Protein AF-R7G3Y4-F1 (afdb_monomer_lite)

Structure (mmCIF, N/CA/C/O backbone):
data_AF-R7G3Y4-F1
#
_entry.id   AF-R7G3Y4-F1
#
loop_
_atom_site.group_PDB
_atom_site.id
_atom_site.type_symbol
_atom_site.label_atom_id
_atom_site.label_alt_id
_atom_site.label_comp_id
_atom_site.label_asym_id
_atom_site.label_entity_id
_atom_site.label_seq_id
_atom_site.pdbx_PDB_ins_code
_atom_site.Cartn_x
_atom_site.Cartn_y
_atom_site.Cartn_z
_atom_site.occupancy
_atom_site.B_iso_or_equiv
_atom_site.auth_seq_id
_atom_site.auth_comp_id
_atom_site.auth_asym_id
_atom_site.auth_atom_id
_atom_site.pdbx_PDB_model_num
ATOM 1 N N . MET A 1 1 ? -8.023 -12.243 -7.377 1.00 51.00 1 MET A N 1
ATOM 2 C CA . MET A 1 1 ? -7.650 -11.998 -5.960 1.00 51.00 1 MET A CA 1
ATOM 3 C C . MET A 1 1 ? -8.088 -13.097 -4.988 1.00 51.00 1 MET A C 1
ATOM 5 O O . MET A 1 1 ? -7.298 -13.415 -4.107 1.00 51.00 1 MET A O 1
ATOM 9 N N . ILE A 1 2 ? -9.271 -13.708 -5.146 1.00 55.12 2 ILE A N 1
ATOM 10 C CA . ILE A 1 2 ? -9.821 -14.720 -4.213 1.00 55.12 2 ILE A CA 1
ATOM 11 C C . ILE A 1 2 ? -8.960 -16.001 -4.138 1.00 55.12 2 ILE A C 1
ATOM 13 O O . ILE A 1 2 ? -8.645 -16.474 -3.055 1.00 55.12 2 ILE A O 1
ATOM 17 N N . PHE A 1 3 ? -8.475 -16.523 -5.270 1.00 54.41 3 PHE A N 1
ATOM 18 C CA . PHE A 1 3 ? -7.679 -17.763 -5.293 1.00 54.41 3 PHE A CA 1
ATOM 19 C C . PHE A 1 3 ? -6.332 -17.640 -4.556 1.00 54.41 3 PHE A C 1
ATOM 21 O O . PHE A 1 3 ? -5.958 -18.498 -3.763 1.00 54.41 3 PHE A O 1
ATOM 28 N N . ALA A 1 4 ? -5.632 -16.520 -4.758 1.00 52.25 4 ALA A N 1
ATOM 29 C CA . ALA A 1 4 ? -4.368 -16.223 -4.086 1.00 52.25 4 ALA A CA 1
ATOM 30 C C . ALA A 1 4 ? -4.541 -16.009 -2.573 1.00 52.25 4 ALA A C 1
ATOM 32 O O . ALA A 1 4 ? -3.666 -16.388 -1.803 1.00 52.25 4 ALA A O 1
ATOM 33 N N . SER A 1 5 ? -5.668 -15.432 -2.144 1.00 54.62 5 SER A N 1
ATOM 34 C CA . SER A 1 5 ? -5.968 -15.219 -0.722 1.00 54.62 5 SER A CA 1
ATOM 35 C C . SER A 1 5 ? -6.397 -16.509 -0.020 1.00 54.62 5 SER A C 1
ATOM 37 O O . SER A 1 5 ? -6.004 -16.716 1.122 1.00 54.62 5 SER A O 1
ATOM 39 N N . VAL A 1 6 ? -7.096 -17.419 -0.706 1.00 65.12 6 VAL A N 1
ATOM 40 C CA . VAL A 1 6 ? -7.399 -18.768 -0.194 1.00 65.12 6 VAL A CA 1
ATOM 41 C C . VAL A 1 6 ? -6.131 -19.625 -0.098 1.00 65.12 6 VAL A C 1
ATOM 43 O O . VAL A 1 6 ? -5.897 -20.264 0.925 1.00 65.12 6 VAL A O 1
ATOM 46 N N . LEU A 1 7 ? -5.265 -19.598 -1.115 1.00 62.78 7 LEU A N 1
ATOM 47 C CA . LEU A 1 7 ? -3.986 -20.314 -1.082 1.00 62.78 7 LEU A CA 1
ATOM 48 C C . LEU A 1 7 ? -3.069 -19.767 0.026 1.00 62.78 7 LEU A C 1
ATOM 50 O O . LEU A 1 7 ? -2.522 -20.540 0.811 1.00 62.78 7 LEU A O 1
ATOM 54 N N . ALA A 1 8 ? -2.973 -18.438 0.145 1.00 57.19 8 ALA A N 1
ATOM 55 C CA . ALA A 1 8 ? -2.282 -17.774 1.247 1.00 57.19 8 ALA A CA 1
ATOM 56 C C . ALA A 1 8 ? -2.875 -18.166 2.607 1.00 57.19 8 ALA A C 1
ATOM 58 O O . ALA A 1 8 ? -2.116 -18.487 3.514 1.00 57.19 8 ALA A O 1
ATOM 59 N N . TYR A 1 9 ? -4.205 -18.213 2.740 1.00 64.44 9 TYR A N 1
ATOM 60 C CA . TYR A 1 9 ? -4.888 -18.655 3.957 1.00 64.44 9 TYR A CA 1
ATOM 61 C C . TYR A 1 9 ? -4.432 -20.067 4.347 1.00 64.44 9 TYR A C 1
ATOM 63 O O . TYR A 1 9 ? -3.894 -20.248 5.435 1.00 64.44 9 TYR A O 1
ATOM 71 N N . PHE A 1 10 ? -4.507 -21.051 3.446 1.00 67.00 10 PHE A N 1
ATOM 72 C CA . PHE A 1 10 ? -4.061 -22.420 3.744 1.00 67.00 10 PHE A CA 1
ATOM 73 C C . PHE A 1 10 ? -2.566 -22.525 4.098 1.00 67.00 10 PHE A C 1
ATOM 75 O O . PHE A 1 10 ? -2.202 -23.282 5.002 1.00 67.00 10 PHE A O 1
ATOM 82 N N . LEU A 1 11 ? -1.700 -21.754 3.434 1.00 63.19 11 LEU A N 1
ATOM 83 C CA . LEU A 1 11 ? -0.261 -21.696 3.734 1.00 63.19 11 LEU A CA 1
ATOM 84 C C . LEU A 1 11 ? 0.034 -21.054 5.099 1.00 63.19 11 LEU A C 1
ATOM 86 O O . LEU A 1 11 ? 0.939 -21.504 5.803 1.00 63.19 11 LEU A O 1
ATOM 90 N N . VAL A 1 12 ? -0.756 -20.056 5.501 1.00 61.69 12 VAL A N 1
ATOM 91 C CA . VAL A 1 12 ? -0.653 -19.382 6.805 1.00 61.69 12 VAL A CA 1
ATOM 92 C C . VAL A 1 12 ? -0.981 -20.332 7.961 1.00 61.69 12 VAL A C 1
ATOM 94 O O . VAL A 1 12 ? -0.286 -20.289 8.973 1.00 61.69 12 VAL A O 1
ATOM 97 N N . PHE A 1 13 ? -1.969 -21.225 7.826 1.00 62.31 13 PHE A N 1
ATOM 98 C CA . PHE A 1 13 ? -2.343 -22.145 8.919 1.00 62.31 13 PHE A CA 1
ATOM 99 C C . PHE A 1 13 ? -1.349 -23.287 9.154 1.00 62.31 13 PHE A C 1
ATOM 101 O O . PHE A 1 13 ? -1.280 -23.810 10.264 1.00 62.31 13 PHE A O 1
ATOM 108 N N . LYS A 1 14 ? -0.578 -23.692 8.138 1.00 68.00 14 LYS A N 1
ATOM 109 C CA . LYS A 1 14 ? 0.360 -24.824 8.253 1.00 68.00 14 LYS A CA 1
ATOM 110 C C . LYS A 1 14 ? 1.763 -24.430 8.718 1.00 68.00 14 LYS A C 1
ATOM 112 O O . LYS A 1 14 ? 2.497 -25.287 9.208 1.00 68.00 14 LYS A O 1
ATOM 117 N N . LEU A 1 15 ? 2.164 -23.171 8.548 1.00 70.88 15 LEU A N 1
ATOM 118 C CA . LEU A 1 15 ? 3.537 -22.726 8.791 1.00 70.88 15 LEU A CA 1
ATOM 119 C C . LEU A 1 15 ? 3.683 -22.016 10.142 1.00 70.88 15 LEU A C 1
ATOM 121 O O . LEU A 1 15 ? 2.868 -21.187 10.535 1.00 70.88 15 LEU A O 1
ATOM 125 N N . ARG A 1 16 ? 4.793 -22.280 10.844 1.00 80.69 16 ARG A N 1
ATOM 126 C CA . ARG A 1 16 ? 5.215 -21.451 11.987 1.00 80.69 16 ARG A CA 1
ATOM 127 C C . ARG A 1 16 ? 5.491 -20.019 11.508 1.00 80.69 16 ARG A C 1
ATOM 129 O O . ARG A 1 16 ? 6.023 -19.840 10.415 1.00 80.69 16 ARG A O 1
ATOM 136 N N . ILE A 1 17 ? 5.256 -19.015 12.363 1.00 80.50 17 ILE A N 1
ATOM 137 C CA . ILE A 1 17 ? 5.443 -17.575 12.059 1.00 80.50 17 ILE A CA 1
ATOM 138 C C . ILE A 1 17 ? 6.770 -17.267 11.334 1.00 80.50 17 ILE A C 1
ATOM 140 O O . ILE A 1 17 ? 6.787 -16.492 10.383 1.00 80.50 17 ILE A O 1
ATOM 144 N N . LYS A 1 18 ? 7.883 -17.899 11.740 1.00 83.38 18 LYS A N 1
ATOM 145 C CA . LYS A 1 18 ? 9.199 -17.702 11.102 1.00 83.38 18 LYS A CA 1
ATOM 146 C C . LYS A 1 18 ? 9.236 -18.204 9.653 1.00 83.38 18 LYS A C 1
ATOM 148 O O . LYS A 1 18 ? 9.784 -17.528 8.793 1.00 83.38 18 LYS A O 1
ATOM 153 N N . GLY A 1 19 ? 8.649 -19.373 9.390 1.00 84.31 19 GLY A N 1
ATOM 154 C CA . GLY A 1 19 ? 8.561 -19.941 8.042 1.00 84.31 19 GLY A CA 1
ATOM 155 C C . GLY A 1 19 ? 7.615 -19.140 7.150 1.00 84.31 19 GLY A C 1
ATOM 156 O O . GLY A 1 19 ? 7.902 -18.945 5.975 1.00 84.31 19 GLY A O 1
ATOM 157 N N . LEU A 1 20 ? 6.538 -18.604 7.729 1.00 84.00 20 LEU A N 1
ATOM 158 C CA . LEU A 1 20 ? 5.607 -17.732 7.021 1.00 84.00 20 LEU A CA 1
ATOM 159 C C . LEU A 1 20 ? 6.264 -16.409 6.589 1.00 84.00 20 LEU A C 1
ATOM 161 O O . LEU A 1 20 ? 6.085 -15.992 5.449 1.00 84.00 20 LEU A O 1
ATOM 165 N N . LEU A 1 21 ? 7.061 -15.782 7.463 1.00 85.62 21 LEU A N 1
ATOM 166 C CA . LEU A 1 21 ? 7.839 -14.583 7.121 1.00 85.62 21 LEU A CA 1
ATOM 167 C C . LEU A 1 21 ? 8.883 -14.860 6.034 1.00 85.62 21 LEU A C 1
ATOM 169 O O . LEU A 1 21 ? 9.016 -14.069 5.105 1.00 85.62 21 LEU A O 1
ATOM 173 N N . ALA A 1 22 ? 9.608 -15.980 6.133 1.00 87.44 22 ALA A N 1
ATOM 174 C CA . ALA A 1 22 ? 10.609 -16.357 5.136 1.00 87.44 22 ALA A CA 1
ATOM 175 C C . ALA A 1 22 ? 9.971 -16.591 3.759 1.00 87.44 22 ALA A C 1
ATOM 177 O O . ALA A 1 22 ? 10.450 -16.063 2.756 1.00 87.44 22 ALA A O 1
ATOM 178 N N . LEU A 1 23 ? 8.852 -17.320 3.720 1.00 86.00 23 LEU A N 1
ATOM 179 C CA . LEU A 1 23 ? 8.100 -17.558 2.492 1.00 86.00 23 LEU A CA 1
ATOM 180 C C . LEU A 1 23 ? 7.533 -16.255 1.912 1.00 86.00 23 LEU A C 1
ATOM 182 O O . LEU A 1 23 ? 7.665 -16.012 0.715 1.00 86.00 23 LEU A O 1
ATOM 186 N N . GLY A 1 24 ? 6.930 -15.410 2.755 1.00 86.44 24 GLY A N 1
ATOM 187 C CA . GLY A 1 24 ? 6.399 -14.110 2.348 1.00 86.44 24 GLY A CA 1
ATOM 188 C C . GLY A 1 24 ? 7.479 -13.195 1.773 1.00 86.44 24 GLY A C 1
ATOM 189 O O . GLY A 1 24 ? 7.268 -12.593 0.725 1.00 86.44 24 GLY A O 1
ATOM 190 N N . GLY A 1 25 ? 8.651 -13.135 2.410 1.00 87.56 25 GLY A N 1
ATOM 191 C CA . GLY A 1 25 ? 9.793 -12.361 1.922 1.00 87.56 25 GLY A CA 1
ATOM 192 C C . GLY A 1 25 ? 10.347 -12.888 0.596 1.00 87.56 25 GLY A C 1
ATOM 193 O O . GLY A 1 25 ? 10.569 -12.104 -0.323 1.00 87.56 25 GLY A O 1
ATOM 194 N N . ALA A 1 26 ? 10.509 -14.208 0.461 1.00 87.75 26 ALA A N 1
ATOM 195 C CA . ALA A 1 26 ? 10.974 -14.823 -0.784 1.00 87.75 26 ALA A CA 1
ATOM 196 C C . ALA A 1 26 ? 10.008 -14.552 -1.946 1.00 87.75 26 ALA A C 1
ATOM 198 O O . ALA A 1 26 ? 10.433 -14.148 -3.028 1.00 87.75 26 ALA A O 1
ATOM 199 N N . LEU A 1 27 ? 8.701 -14.707 -1.709 1.00 86.69 27 LEU A N 1
ATOM 200 C CA . LEU A 1 27 ? 7.682 -14.377 -2.701 1.00 86.69 27 LEU A CA 1
ATOM 201 C C . LEU A 1 27 ? 7.679 -12.879 -3.025 1.00 86.69 27 LEU A C 1
ATOM 203 O O . LEU A 1 27 ? 7.602 -12.525 -4.193 1.00 86.69 27 LEU A O 1
ATOM 207 N N . TYR A 1 28 ? 7.847 -11.988 -2.049 1.00 88.12 28 TYR A N 1
ATOM 208 C CA . TYR A 1 28 ? 7.930 -10.555 -2.337 1.00 88.12 28 TYR A CA 1
ATOM 209 C C . TYR A 1 28 ? 9.105 -10.209 -3.259 1.00 88.12 28 TYR A C 1
ATOM 211 O O . TYR A 1 28 ? 8.919 -9.481 -4.230 1.00 88.12 28 TYR A O 1
ATOM 219 N N . ILE A 1 29 ? 10.292 -10.773 -3.003 1.00 87.56 29 ILE A N 1
ATOM 220 C CA . ILE A 1 29 ? 11.485 -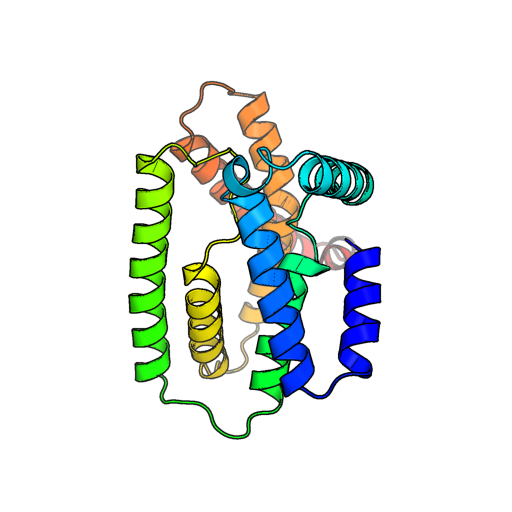10.563 -3.839 1.00 87.56 29 ILE A CA 1
ATOM 221 C C . ILE A 1 29 ? 11.254 -11.091 -5.260 1.00 87.56 29 ILE A C 1
ATOM 223 O O . ILE A 1 29 ? 11.549 -10.394 -6.228 1.00 87.56 29 ILE A O 1
ATOM 227 N N . LEU A 1 30 ? 10.671 -12.285 -5.403 1.00 84.44 30 LEU A N 1
ATOM 228 C CA . LEU A 1 30 ? 10.324 -12.834 -6.719 1.00 84.44 30 LEU A CA 1
ATOM 229 C C . LEU A 1 30 ? 9.314 -11.945 -7.462 1.00 84.44 30 LEU A C 1
ATOM 231 O O . LEU A 1 30 ? 9.476 -11.683 -8.652 1.00 84.44 30 LEU A O 1
ATOM 235 N N . GLY A 1 31 ? 8.297 -11.443 -6.758 1.00 83.81 31 GLY A N 1
ATOM 236 C CA . GLY A 1 31 ? 7.311 -10.519 -7.318 1.00 83.81 31 GLY A CA 1
ATOM 237 C C . GLY A 1 31 ? 7.918 -9.174 -7.722 1.00 83.81 31 GLY A C 1
ATOM 238 O O . GLY A 1 31 ? 7.550 -8.636 -8.766 1.00 83.81 31 GLY A O 1
ATOM 239 N N . MET A 1 32 ? 8.874 -8.671 -6.936 1.00 83.88 32 MET A N 1
ATOM 240 C CA . MET A 1 32 ? 9.652 -7.466 -7.224 1.00 83.88 32 MET A CA 1
ATOM 241 C C . MET A 1 32 ? 10.488 -7.626 -8.493 1.00 83.88 32 MET A C 1
ATOM 243 O O . MET A 1 32 ? 10.396 -6.769 -9.366 1.00 83.88 32 MET A O 1
ATOM 247 N N . ILE A 1 33 ? 11.285 -8.694 -8.616 1.00 82.25 33 ILE A N 1
ATOM 248 C CA . ILE A 1 33 ? 12.126 -8.927 -9.808 1.00 82.25 33 ILE A CA 1
ATOM 249 C C . ILE A 1 33 ? 11.246 -8.931 -11.056 1.00 82.25 33 ILE A C 1
ATOM 251 O O . ILE A 1 33 ? 11.524 -8.240 -12.031 1.00 82.25 33 ILE A O 1
ATOM 255 N N . GLY A 1 34 ? 10.119 -9.626 -10.954 1.00 76.44 34 GLY A N 1
ATOM 256 C CA . GLY A 1 34 ? 9.083 -9.668 -11.965 1.00 76.44 34 GLY A CA 1
ATOM 257 C C . GLY A 1 34 ? 8.476 -8.332 -12.388 1.00 76.44 34 GLY A C 1
ATOM 258 O O . GLY A 1 34 ? 8.044 -8.196 -13.528 1.00 76.44 34 GLY A O 1
ATOM 259 N N . ASN A 1 35 ? 8.384 -7.381 -11.456 1.00 76.62 35 ASN A N 1
ATOM 260 C CA . ASN A 1 35 ? 7.652 -6.127 -11.621 1.00 76.62 35 ASN A CA 1
ATOM 261 C C . ASN A 1 35 ? 8.555 -4.923 -11.915 1.00 76.62 35 ASN A C 1
ATOM 263 O O . ASN A 1 35 ? 8.102 -4.018 -12.598 1.00 76.62 35 ASN A O 1
ATOM 267 N N . ILE A 1 36 ? 9.781 -4.895 -11.385 1.00 74.19 36 ILE A N 1
ATOM 268 C CA . ILE A 1 36 ? 10.724 -3.768 -11.516 1.00 74.19 36 ILE A CA 1
ATOM 269 C C . ILE A 1 36 ? 11.821 -4.064 -12.537 1.00 74.19 36 ILE A C 1
ATOM 271 O O . ILE A 1 36 ? 12.300 -3.158 -13.210 1.00 74.19 36 ILE A O 1
ATOM 275 N N . TYR A 1 37 ? 12.229 -5.330 -12.661 1.00 76.19 37 TYR A N 1
ATOM 276 C CA . TYR A 1 37 ? 13.405 -5.708 -13.438 1.00 76.19 37 TYR A CA 1
ATOM 277 C C . TYR A 1 37 ? 13.105 -6.743 -14.544 1.00 76.19 37 TYR A C 1
ATOM 279 O O . TYR A 1 37 ? 13.764 -7.788 -14.567 1.00 76.19 37 TYR A O 1
ATOM 287 N N . PRO A 1 38 ? 12.167 -6.479 -15.488 1.00 72.38 38 PRO A N 1
ATOM 288 C CA . PRO A 1 38 ? 11.906 -7.370 -16.627 1.00 72.38 38 PRO A CA 1
ATOM 289 C C . PRO A 1 38 ? 13.167 -7.789 -17.390 1.00 72.38 38 PRO A C 1
ATOM 291 O O . PRO A 1 38 ? 13.383 -8.973 -17.663 1.00 72.38 38 PRO A O 1
ATOM 294 N N . PHE A 1 39 ? 14.085 -6.840 -17.594 1.00 71.94 39 PHE A N 1
ATOM 295 C CA . PHE A 1 39 ? 15.338 -7.060 -18.317 1.00 71.94 39 PHE A CA 1
ATOM 296 C C . PHE A 1 39 ? 16.238 -8.161 -17.727 1.00 71.94 39 PHE A C 1
ATOM 298 O O . PHE A 1 39 ? 17.097 -8.678 -18.441 1.00 71.94 39 PHE A O 1
ATOM 305 N N . LEU A 1 40 ? 16.082 -8.521 -16.443 1.00 73.31 40 LEU A N 1
ATOM 306 C CA . LEU A 1 40 ? 16.883 -9.573 -15.805 1.00 73.31 40 LEU A CA 1
ATOM 307 C C . LEU A 1 40 ? 16.466 -10.982 -16.241 1.00 7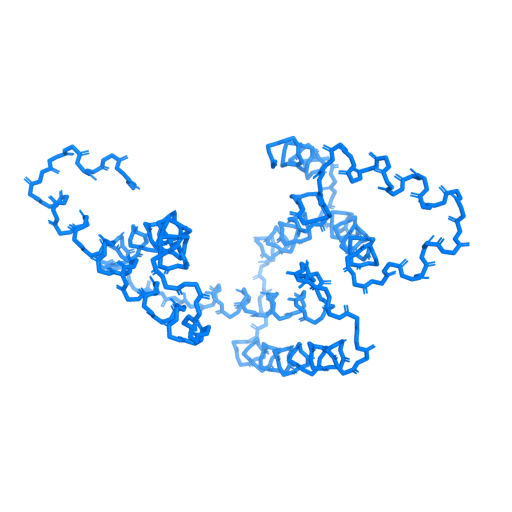3.31 40 LEU A C 1
ATOM 309 O O . LEU A 1 40 ? 17.305 -11.882 -16.241 1.00 73.31 40 LEU A O 1
ATOM 313 N N . TYR A 1 41 ? 15.193 -11.196 -16.584 1.00 73.12 41 TYR A N 1
ATOM 314 C CA . TYR A 1 41 ? 14.680 -12.524 -16.937 1.00 73.12 41 TYR A CA 1
ATOM 315 C C . TYR A 1 41 ? 14.269 -12.660 -18.402 1.00 73.12 41 TYR A C 1
ATOM 317 O O . TYR A 1 41 ? 14.269 -13.779 -18.916 1.00 73.12 41 TYR A O 1
ATOM 325 N N . GLU A 1 42 ? 13.989 -11.556 -19.096 1.00 76.81 42 GLU A N 1
ATOM 326 C CA . GLU A 1 42 ? 13.685 -11.561 -20.534 1.00 76.81 42 GLU A CA 1
ATOM 327 C C . GLU A 1 42 ? 14.832 -12.136 -21.379 1.00 76.81 42 GLU A C 1
ATOM 329 O O . GLU A 1 42 ? 14.599 -12.757 -22.413 1.00 76.81 42 GLU A O 1
ATOM 334 N N . GLN A 1 43 ? 16.075 -12.018 -20.904 1.00 77.62 43 GLN A N 1
ATOM 335 C CA . GLN A 1 43 ? 17.257 -12.563 -21.581 1.00 77.62 43 GLN A CA 1
ATOM 336 C C . GLN A 1 43 ? 17.362 -14.097 -21.495 1.00 77.62 43 GLN A C 1
ATOM 338 O O . GLN A 1 43 ? 18.148 -14.698 -22.226 1.00 77.62 43 GLN A O 1
ATOM 343 N N . ILE A 1 44 ? 16.588 -14.750 -20.616 1.00 83.31 44 ILE A N 1
ATOM 344 C CA . ILE A 1 44 ? 16.643 -16.199 -20.389 1.00 83.31 44 ILE A CA 1
ATOM 345 C C . ILE A 1 44 ? 15.349 -16.839 -20.924 1.00 83.31 44 ILE A C 1
ATOM 347 O O . ILE A 1 44 ? 14.316 -16.797 -20.250 1.00 83.31 44 ILE A O 1
ATOM 351 N N . PRO A 1 45 ? 15.381 -17.519 -22.091 1.00 79.75 45 PRO A N 1
ATOM 352 C CA . PRO A 1 45 ? 14.173 -17.974 -22.790 1.00 79.75 45 PRO A CA 1
ATOM 353 C C . PRO A 1 45 ? 13.272 -18.907 -21.971 1.00 79.75 45 PRO A C 1
ATOM 355 O O . PRO A 1 45 ? 12.050 -18.883 -22.112 1.00 79.75 45 PRO A O 1
ATOM 358 N N . LEU A 1 46 ? 13.868 -19.744 -21.114 1.00 83.00 46 LEU A N 1
ATOM 359 C CA . LEU A 1 46 ? 13.120 -20.666 -20.258 1.00 83.00 46 LEU A CA 1
ATOM 360 C C . LEU A 1 46 ? 12.346 -19.921 -19.163 1.00 83.00 46 LEU A C 1
ATOM 362 O O . LEU A 1 46 ? 11.186 -20.235 -18.907 1.00 83.00 46 LEU A O 1
ATOM 366 N N . ILE A 1 47 ? 12.982 -18.932 -18.531 1.00 79.75 47 ILE A N 1
ATOM 367 C CA . ILE A 1 47 ? 12.383 -18.164 -17.436 1.00 79.75 47 ILE A CA 1
ATOM 368 C C . ILE A 1 47 ? 11.304 -17.238 -17.992 1.00 79.75 47 ILE A C 1
ATOM 370 O O . ILE A 1 47 ? 10.218 -17.183 -17.420 1.00 79.75 47 ILE A O 1
ATOM 374 N N . ASN A 1 48 ? 11.548 -16.609 -19.145 1.00 80.19 48 ASN A N 1
ATOM 375 C CA . ASN A 1 48 ? 10.553 -15.763 -19.792 1.00 80.19 48 ASN A CA 1
ATOM 376 C C . ASN A 1 48 ? 9.264 -16.538 -20.137 1.00 80.19 48 ASN A C 1
ATOM 378 O O . ASN A 1 48 ? 8.174 -16.111 -19.774 1.00 80.19 48 ASN A O 1
ATOM 382 N N . LYS A 1 49 ? 9.365 -17.750 -20.709 1.00 80.94 49 LYS A N 1
ATOM 383 C CA . LYS A 1 49 ? 8.181 -18.594 -20.986 1.00 80.94 49 LYS A CA 1
ATOM 384 C C . LYS A 1 49 ? 7.389 -18.966 -19.729 1.00 80.94 49 LYS A C 1
ATOM 386 O O . LYS A 1 49 ? 6.158 -18.994 -19.755 1.00 80.94 49 LYS A O 1
ATOM 391 N N . LEU A 1 50 ? 8.080 -19.280 -18.631 1.00 80.81 50 LEU A N 1
ATOM 392 C CA . LEU A 1 50 ? 7.429 -19.565 -17.347 1.00 80.81 50 LEU A CA 1
ATOM 393 C C . LEU A 1 50 ? 6.727 -18.318 -16.797 1.00 80.81 50 LEU A C 1
ATOM 395 O O . LEU A 1 50 ? 5.609 -18.413 -16.282 1.00 80.81 50 LEU A O 1
ATOM 399 N N . TRP A 1 51 ? 7.363 -17.158 -16.941 1.00 78.00 51 TRP A N 1
ATOM 400 C CA . TRP A 1 51 ? 6.825 -15.877 -16.509 1.00 78.00 51 TRP A CA 1
ATOM 401 C C . TRP A 1 51 ? 5.585 -15.462 -17.308 1.00 78.00 51 TRP A C 1
ATOM 403 O O . TRP A 1 51 ? 4.554 -15.140 -16.719 1.00 78.00 51 TRP A O 1
ATOM 413 N N . GLU A 1 52 ? 5.630 -15.572 -18.634 1.00 78.44 52 GLU A N 1
ATOM 414 C CA . GLU A 1 52 ? 4.486 -15.345 -19.525 1.00 78.44 52 GLU A CA 1
ATOM 415 C C . GLU A 1 52 ? 3.312 -16.275 -19.189 1.00 78.44 52 GLU A C 1
ATOM 417 O O . GLU A 1 52 ? 2.163 -15.833 -19.104 1.00 78.44 52 GLU A O 1
ATOM 422 N N . GLY A 1 53 ? 3.589 -17.559 -18.930 1.00 78.44 53 GLY A N 1
ATOM 423 C CA . GLY A 1 53 ? 2.578 -18.522 -18.488 1.00 78.44 53 GLY A CA 1
ATOM 424 C C . GLY A 1 53 ? 1.918 -18.117 -17.167 1.00 78.44 53 GLY A C 1
ATOM 425 O O . GLY A 1 53 ? 0.694 -18.193 -17.029 1.00 78.44 53 GLY A O 1
ATOM 426 N N . TYR A 1 54 ? 2.708 -17.621 -16.215 1.00 78.12 54 TYR A N 1
ATOM 427 C CA . TYR A 1 54 ? 2.201 -17.093 -14.953 1.00 78.12 54 TYR A CA 1
ATOM 428 C C . TYR A 1 54 ? 1.341 -15.833 -15.155 1.00 78.12 54 TYR A C 1
ATOM 430 O O . TYR A 1 54 ? 0.209 -15.778 -14.661 1.00 78.12 54 TYR A O 1
ATOM 438 N N . VAL A 1 55 ? 1.835 -14.841 -15.903 1.00 75.56 55 VAL A N 1
ATOM 439 C CA . VAL A 1 55 ? 1.117 -13.585 -16.183 1.00 75.56 55 VAL A CA 1
ATOM 440 C C . VAL A 1 55 ? -0.188 -13.858 -16.930 1.00 75.56 55 VAL A C 1
ATOM 442 O O . VAL A 1 55 ? -1.201 -13.232 -16.631 1.00 75.56 55 VAL A O 1
ATOM 445 N N . ARG A 1 56 ? -0.237 -14.855 -17.816 1.00 75.69 56 ARG A N 1
ATOM 446 C CA . ARG A 1 56 ? -1.473 -15.246 -18.509 1.00 75.69 56 ARG A CA 1
ATOM 447 C C . ARG A 1 56 ? -2.570 -15.742 -17.560 1.00 75.69 56 ARG A C 1
ATOM 449 O O . ARG A 1 56 ? -3.746 -15.495 -17.814 1.00 75.69 56 ARG A O 1
ATOM 456 N N . ILE A 1 57 ? -2.201 -16.432 -16.481 1.00 71.62 57 ILE A N 1
ATOM 457 C CA . ILE A 1 57 ? -3.152 -16.999 -15.509 1.00 71.62 57 ILE A CA 1
ATOM 458 C C . ILE A 1 57 ? -3.506 -15.979 -14.419 1.00 71.62 57 ILE A C 1
ATOM 460 O O . ILE A 1 57 ? -4.662 -15.870 -14.012 1.00 71.62 57 ILE A O 1
ATOM 464 N N . PHE A 1 58 ? -2.512 -15.240 -13.923 1.00 68.12 58 PHE A N 1
ATOM 465 C CA . PHE A 1 58 ? -2.649 -14.382 -12.742 1.00 68.12 58 PHE A CA 1
ATOM 466 C C . PHE A 1 58 ? -2.719 -12.885 -13.055 1.00 68.12 58 PHE A C 1
ATOM 468 O O . PHE A 1 58 ? -2.921 -12.090 -12.133 1.00 68.12 58 PHE A O 1
ATOM 475 N N . SER A 1 59 ? -2.571 -12.505 -14.326 1.00 66.56 59 SER A N 1
ATOM 476 C CA . SER A 1 59 ? -2.549 -11.145 -14.891 1.00 66.56 59 SER A CA 1
ATOM 477 C C . SER A 1 59 ? -1.426 -10.240 -14.380 1.00 66.56 59 SER A C 1
ATOM 479 O O . SER A 1 59 ? -0.882 -9.460 -15.149 1.00 66.56 59 SER A O 1
ATOM 481 N N . THR A 1 60 ? -1.063 -10.311 -13.097 1.00 65.56 60 THR A N 1
ATOM 482 C CA . THR A 1 60 ? -0.002 -9.502 -12.489 1.00 65.56 60 THR A CA 1
ATOM 483 C C . THR A 1 60 ? 0.661 -10.230 -11.315 1.00 65.56 60 THR A C 1
ATOM 485 O O . THR A 1 60 ? 0.060 -11.074 -10.643 1.00 65.56 60 THR A O 1
ATOM 488 N N . THR A 1 61 ? 1.897 -9.846 -10.998 1.00 65.56 61 THR A N 1
ATOM 489 C CA . THR A 1 61 ? 2.543 -10.154 -9.707 1.00 65.56 61 THR A CA 1
ATOM 490 C C . THR A 1 61 ? 1.956 -9.357 -8.547 1.00 65.56 61 THR A C 1
ATOM 492 O O . THR A 1 61 ? 2.137 -9.724 -7.391 1.00 65.56 61 THR A O 1
ATOM 495 N N . ARG A 1 62 ? 1.166 -8.317 -8.836 1.00 65.12 62 ARG A N 1
ATOM 496 C CA . ARG A 1 62 ? 0.431 -7.488 -7.866 1.00 65.12 62 ARG A CA 1
ATOM 497 C C . ARG A 1 62 ? -0.808 -8.201 -7.323 1.00 65.12 62 ARG A C 1
ATOM 499 O O . ARG A 1 62 ? -1.908 -7.655 -7.269 1.00 65.12 62 ARG A O 1
ATOM 506 N N . ASN A 1 63 ? -0.648 -9.462 -6.951 1.00 72.00 63 ASN A N 1
ATOM 507 C CA . ASN A 1 63 ? -1.714 -10.286 -6.418 1.00 72.00 63 ASN A CA 1
ATOM 508 C C . ASN A 1 63 ? -1.514 -10.546 -4.918 1.00 72.00 63 ASN A C 1
ATOM 510 O O . ASN A 1 63 ? -0.484 -10.232 -4.321 1.00 72.00 63 ASN A O 1
ATOM 514 N N . GLY A 1 64 ? -2.524 -11.154 -4.293 1.00 64.75 64 GLY A N 1
ATOM 515 C CA . GLY A 1 64 ? -2.478 -11.481 -2.867 1.00 64.75 64 GLY A CA 1
ATOM 516 C C . GLY A 1 64 ? -1.365 -12.462 -2.476 1.00 64.75 64 GLY A C 1
ATOM 517 O O . GLY A 1 64 ? -1.041 -12.536 -1.297 1.00 64.75 64 GLY A O 1
ATOM 518 N N . LEU A 1 65 ? -0.770 -13.184 -3.434 1.00 74.38 65 LEU A N 1
ATOM 519 C CA . LEU A 1 65 ? 0.257 -14.191 -3.171 1.00 74.38 65 LEU A CA 1
ATOM 520 C C . LEU A 1 65 ? 1.643 -13.554 -3.031 1.00 74.38 65 LEU A C 1
ATOM 522 O O . LEU A 1 65 ? 2.279 -13.730 -1.998 1.00 74.38 65 LEU A O 1
ATOM 526 N N . PHE A 1 66 ? 2.093 -12.796 -4.034 1.00 78.81 66 PHE A N 1
ATOM 527 C CA . PHE A 1 66 ? 3.426 -12.182 -4.018 1.00 78.81 66 PHE A CA 1
ATOM 528 C C . PHE A 1 66 ? 3.451 -10.891 -3.193 1.00 78.81 66 PHE A C 1
ATOM 530 O O . PHE A 1 66 ? 4.388 -10.661 -2.433 1.00 78.81 66 PHE A O 1
ATOM 537 N N . PHE A 1 67 ? 2.403 -10.067 -3.290 1.00 80.44 67 PHE A N 1
ATOM 538 C CA . PHE A 1 67 ? 2.330 -8.796 -2.568 1.00 80.44 67 PHE A CA 1
ATOM 539 C C . PHE A 1 67 ? 1.638 -8.931 -1.207 1.00 80.44 67 PHE A C 1
ATOM 541 O O . PHE A 1 67 ? 2.122 -8.421 -0.204 1.00 80.44 67 PHE A O 1
ATOM 548 N N . GLY A 1 68 ? 0.503 -9.631 -1.140 1.00 79.81 68 GLY A N 1
ATOM 549 C CA . GLY A 1 68 ? -0.311 -9.685 0.082 1.00 79.81 68 GLY A CA 1
ATOM 550 C C . GLY A 1 68 ? 0.299 -10.520 1.213 1.00 79.81 68 GLY A C 1
ATOM 551 O O . GLY A 1 68 ? 0.238 -10.117 2.377 1.00 79.81 68 GLY A O 1
ATOM 552 N N . LEU A 1 69 ? 0.905 -11.667 0.888 1.00 83.25 69 LEU A N 1
ATOM 553 C CA . LEU A 1 69 ? 1.376 -12.629 1.888 1.00 83.25 69 LEU A CA 1
ATOM 554 C C . LEU A 1 69 ? 2.436 -12.036 2.822 1.00 83.25 69 LEU A C 1
ATOM 556 O O . LEU A 1 69 ? 2.387 -12.288 4.027 1.00 83.25 69 LEU A O 1
ATOM 560 N N . VAL A 1 70 ? 3.356 -11.218 2.299 1.00 87.69 70 VAL A N 1
ATOM 561 C CA . VAL A 1 70 ? 4.399 -10.597 3.123 1.00 87.69 70 VAL A CA 1
ATOM 562 C C . VAL A 1 70 ? 3.788 -9.679 4.186 1.00 87.69 70 VAL A C 1
ATOM 564 O O . VAL A 1 70 ? 4.106 -9.819 5.366 1.00 87.69 70 VAL A O 1
ATOM 567 N N . TYR A 1 71 ? 2.817 -8.834 3.830 1.00 87.25 71 TYR A N 1
ATOM 568 C CA . TYR A 1 71 ? 2.182 -7.931 4.793 1.00 87.25 71 TYR A CA 1
ATOM 569 C C . TYR A 1 71 ? 1.300 -8.672 5.800 1.00 87.25 71 TYR A C 1
ATOM 571 O O . TYR A 1 71 ? 1.309 -8.329 6.982 1.00 87.25 71 TYR A O 1
ATOM 579 N N . VAL A 1 72 ? 0.599 -9.728 5.372 1.00 84.44 72 VAL A N 1
ATOM 580 C CA . VAL A 1 72 ? -0.163 -10.595 6.288 1.00 84.44 72 VAL A CA 1
ATOM 581 C C . VAL A 1 72 ? 0.775 -11.272 7.288 1.00 84.44 72 VAL A C 1
ATOM 583 O O . VAL A 1 72 ? 0.494 -11.278 8.486 1.00 84.44 72 VAL A O 1
ATOM 586 N N . SER A 1 73 ? 1.912 -11.796 6.823 1.00 85.12 73 SER A N 1
ATOM 587 C CA . SER A 1 73 ? 2.909 -12.441 7.683 1.00 85.12 73 SER A CA 1
ATOM 588 C C . SER A 1 73 ? 3.540 -11.478 8.695 1.00 85.12 73 SER A C 1
ATOM 590 O O . SER A 1 73 ? 3.686 -11.831 9.865 1.00 85.12 73 SER A O 1
ATOM 592 N N . ILE A 1 74 ? 3.831 -10.240 8.283 1.00 88.06 74 ILE A N 1
ATOM 593 C CA . ILE A 1 74 ? 4.315 -9.164 9.160 1.00 88.06 74 ILE A CA 1
ATOM 594 C C . ILE A 1 74 ? 3.250 -8.798 10.202 1.00 88.06 74 ILE A C 1
ATOM 596 O O . ILE A 1 74 ? 3.552 -8.718 11.394 1.00 88.06 74 ILE A O 1
ATOM 600 N N . GLY A 1 75 ? 1.992 -8.644 9.784 1.00 86.69 75 GLY A N 1
ATOM 601 C CA . GLY A 1 75 ? 0.875 -8.385 10.694 1.00 86.69 75 GLY A CA 1
ATOM 602 C C . GLY A 1 75 ? 0.692 -9.503 11.725 1.00 86.69 75 GLY A C 1
ATOM 603 O O . GLY A 1 75 ? 0.581 -9.231 12.921 1.00 86.69 75 GLY A O 1
ATOM 604 N N . ALA A 1 76 ? 0.747 -10.765 11.287 1.00 84.50 76 ALA A N 1
ATOM 605 C CA . ALA A 1 76 ? 0.680 -11.933 12.165 1.00 84.50 76 ALA A CA 1
ATOM 606 C C . ALA A 1 76 ? 1.877 -12.012 13.127 1.00 84.50 76 ALA A C 1
ATOM 608 O O . ALA A 1 76 ? 1.718 -12.399 14.288 1.00 84.50 76 ALA A O 1
ATOM 609 N N . TYR A 1 77 ? 3.074 -11.630 12.677 1.00 86.81 77 TYR A N 1
ATOM 610 C CA . TYR A 1 77 ? 4.257 -11.550 13.531 1.00 86.81 77 TYR A CA 1
ATOM 611 C C . TYR A 1 77 ? 4.080 -10.515 14.646 1.00 86.81 77 TYR A C 1
ATOM 613 O O . TYR A 1 77 ? 4.353 -10.815 15.810 1.00 86.81 77 TYR A O 1
ATOM 621 N N . PHE A 1 78 ? 3.582 -9.325 14.311 1.00 86.75 78 PHE A N 1
ATOM 622 C CA . PHE A 1 78 ? 3.341 -8.276 15.295 1.00 86.75 78 PHE A CA 1
ATOM 623 C C . PHE A 1 78 ? 2.202 -8.620 16.256 1.00 86.75 78 PHE A C 1
ATOM 625 O O . PHE A 1 78 ? 2.367 -8.414 17.452 1.00 86.75 78 PHE A O 1
ATOM 632 N N . ALA A 1 79 ? 1.118 -9.243 15.788 1.00 83.38 79 ALA A N 1
ATOM 633 C CA . ALA A 1 79 ? 0.023 -9.686 16.656 1.00 83.38 79 ALA A CA 1
ATOM 634 C C . ALA A 1 79 ? 0.462 -10.711 17.722 1.00 83.38 79 ALA A C 1
ATOM 636 O O . ALA A 1 79 ? -0.093 -10.745 18.817 1.00 83.38 79 ALA A O 1
ATOM 637 N N . ASN A 1 80 ? 1.473 -11.535 17.422 1.00 80.44 80 ASN A N 1
ATOM 638 C CA . ASN A 1 80 ? 2.016 -12.528 18.355 1.00 80.44 80 ASN A CA 1
ATOM 639 C C . ASN A 1 80 ? 3.113 -11.976 19.284 1.00 80.44 80 ASN A C 1
ATOM 641 O O . ASN A 1 80 ? 3.530 -12.655 20.228 1.00 80.44 80 ASN A O 1
ATOM 645 N N . LYS A 1 81 ? 3.628 -10.769 19.029 1.00 77.69 81 LYS A N 1
ATOM 646 C CA . LYS A 1 81 ? 4.672 -10.152 19.853 1.00 77.69 81 LYS A CA 1
ATOM 647 C C . LYS A 1 81 ? 4.062 -9.541 21.112 1.00 77.69 81 LYS A C 1
ATOM 649 O O . LYS A 1 81 ? 3.147 -8.732 21.057 1.00 77.69 81 LYS A O 1
ATOM 654 N N . LYS A 1 82 ? 4.656 -9.869 22.262 1.00 65.06 82 LYS A N 1
ATOM 655 C CA . LYS A 1 82 ? 4.312 -9.260 23.559 1.00 65.06 82 LYS A CA 1
ATOM 656 C C . LYS A 1 82 ? 4.957 -7.886 23.783 1.00 65.06 82 LYS A C 1
ATOM 658 O O . LYS A 1 82 ? 4.571 -7.186 24.708 1.00 65.06 82 LYS A O 1
ATOM 663 N N . TRP A 1 83 ? 5.954 -7.520 22.976 1.00 75.75 83 TRP A N 1
ATOM 664 C CA . TRP A 1 83 ? 6.732 -6.293 23.147 1.00 75.75 83 TRP A CA 1
ATOM 665 C C . TRP A 1 83 ? 6.966 -5.593 21.811 1.00 75.75 83 TRP A C 1
ATOM 667 O O . TRP A 1 83 ? 7.364 -6.234 20.831 1.00 75.75 83 TRP A O 1
ATOM 677 N N . TYR A 1 84 ? 6.762 -4.278 21.813 1.00 82.81 84 TYR A N 1
ATOM 678 C CA . TYR A 1 84 ? 6.979 -3.386 20.680 1.00 82.81 84 TYR A CA 1
ATOM 679 C C . TYR A 1 84 ? 8.112 -2.402 21.000 1.00 82.81 84 TYR A C 1
ATOM 681 O O . TYR A 1 84 ? 8.259 -2.007 22.160 1.00 82.81 84 TYR A O 1
ATOM 689 N N . PRO A 1 85 ? 8.905 -1.989 19.995 1.00 84.31 85 PRO A N 1
ATOM 690 C CA . PRO A 1 85 ? 9.880 -0.921 20.177 1.00 84.31 85 PRO A CA 1
ATOM 691 C C . PRO A 1 85 ? 9.182 0.402 20.519 1.00 84.31 85 PRO A C 1
ATOM 693 O O . PRO A 1 85 ? 7.991 0.570 20.253 1.00 84.31 85 PRO A O 1
ATOM 696 N N . SER A 1 86 ? 9.936 1.359 21.067 1.00 88.94 86 SER A N 1
ATOM 697 C CA . SER A 1 86 ? 9.394 2.675 21.417 1.00 88.94 86 SER A CA 1
ATOM 698 C C . SER A 1 86 ? 8.766 3.375 20.207 1.00 88.94 86 SER A C 1
ATOM 700 O O . SER A 1 86 ? 9.228 3.239 19.069 1.00 88.94 86 SER A O 1
ATOM 702 N N . ARG A 1 87 ? 7.724 4.177 20.451 1.00 87.88 87 ARG A N 1
ATOM 703 C CA . ARG A 1 87 ? 7.033 4.933 19.397 1.00 87.88 87 ARG A CA 1
ATOM 704 C C . ARG A 1 87 ? 7.990 5.815 18.602 1.00 87.88 87 ARG A C 1
ATOM 706 O O . ARG A 1 87 ? 7.903 5.857 17.382 1.00 87.88 87 ARG A O 1
ATOM 713 N N . SER A 1 88 ? 8.928 6.475 19.280 1.00 90.44 88 SER A N 1
ATOM 714 C CA . SER A 1 88 ? 9.936 7.314 18.628 1.00 90.44 88 SER A CA 1
ATOM 715 C C . SER A 1 88 ? 10.792 6.510 17.653 1.00 90.44 88 SER A C 1
ATOM 717 O O . SER A 1 88 ? 11.029 6.973 16.542 1.00 90.44 88 SER A O 1
ATOM 719 N N . TYR A 1 89 ? 11.198 5.290 18.021 1.00 92.19 89 TYR A N 1
ATOM 720 C CA . TYR A 1 89 ? 11.951 4.410 17.127 1.00 92.19 89 TYR A CA 1
ATOM 721 C C . TYR A 1 89 ? 11.131 4.014 15.895 1.00 92.19 89 TYR A C 1
ATOM 723 O O . TYR A 1 89 ? 11.631 4.089 14.776 1.00 92.19 89 TYR A O 1
ATOM 731 N N . ALA A 1 90 ? 9.858 3.650 16.082 1.00 91.56 90 ALA A N 1
ATOM 732 C CA . ALA A 1 90 ? 8.974 3.322 14.966 1.00 91.56 90 ALA A CA 1
ATOM 733 C C . ALA A 1 90 ? 8.761 4.528 14.028 1.00 91.56 90 ALA A C 1
ATOM 735 O O . ALA A 1 90 ? 8.849 4.375 12.811 1.00 91.56 90 ALA A O 1
ATOM 736 N N . CYS A 1 91 ? 8.559 5.731 14.579 1.00 92.38 91 CYS A N 1
ATOM 737 C CA . CYS A 1 91 ? 8.384 6.955 13.794 1.00 92.38 91 CYS A CA 1
ATOM 738 C C . CYS A 1 91 ? 9.641 7.302 12.991 1.00 92.38 91 CYS A C 1
ATOM 740 O O . CYS A 1 91 ? 9.543 7.577 11.797 1.00 92.38 91 CYS A O 1
ATOM 742 N N . TRP A 1 92 ? 10.820 7.260 13.617 1.00 95.00 92 TRP A N 1
ATOM 743 C CA . TRP A 1 92 ? 12.081 7.507 12.915 1.00 95.00 92 TRP A CA 1
ATOM 744 C C . TRP A 1 92 ? 12.354 6.446 11.849 1.00 95.00 92 TRP A C 1
ATOM 746 O O . TRP A 1 92 ? 12.714 6.796 10.727 1.00 95.00 92 TRP A O 1
ATOM 756 N N . GLY A 1 93 ? 12.104 5.170 12.156 1.00 93.06 93 GLY A N 1
ATOM 757 C CA . GLY A 1 93 ? 12.198 4.080 11.185 1.00 93.06 93 GLY A CA 1
ATOM 758 C C . GLY A 1 93 ? 11.274 4.286 9.983 1.00 93.06 93 GLY A C 1
ATOM 759 O O . GLY A 1 93 ? 11.699 4.081 8.846 1.00 93.06 93 GLY A O 1
ATOM 760 N N . PHE A 1 94 ? 10.045 4.762 10.213 1.00 94.12 94 PHE A N 1
ATOM 761 C CA . PHE A 1 94 ? 9.105 5.114 9.149 1.00 94.12 94 PHE A CA 1
ATOM 762 C C . PHE A 1 94 ? 9.631 6.264 8.289 1.00 94.12 94 PHE A C 1
ATOM 764 O O . PHE A 1 94 ? 9.689 6.116 7.074 1.00 94.12 94 PHE A O 1
ATOM 771 N N . VAL A 1 95 ? 10.061 7.373 8.897 1.00 95.31 95 VAL A N 1
ATOM 772 C CA . VAL A 1 95 ? 10.564 8.546 8.160 1.00 95.31 95 VAL A CA 1
ATOM 773 C C . VAL A 1 95 ? 11.783 8.183 7.312 1.00 95.31 95 VAL A C 1
ATOM 775 O O . VAL A 1 95 ? 11.814 8.502 6.126 1.00 95.31 95 VAL A O 1
ATOM 778 N N . ILE A 1 96 ? 12.756 7.470 7.883 1.00 95.19 96 ILE A N 1
ATOM 779 C CA . ILE A 1 96 ? 13.964 7.047 7.161 1.00 95.19 96 ILE A CA 1
ATOM 780 C C . ILE A 1 96 ? 13.593 6.116 6.002 1.00 95.19 96 ILE A C 1
ATOM 782 O O . ILE A 1 96 ? 14.018 6.343 4.871 1.00 95.19 96 ILE A O 1
ATOM 786 N N . SER A 1 97 ? 12.760 5.103 6.255 1.00 94.69 97 SER A N 1
ATOM 787 C CA . SER A 1 97 ? 12.334 4.158 5.212 1.00 94.69 97 SER A CA 1
ATOM 788 C C . SER A 1 97 ? 11.500 4.838 4.127 1.00 94.69 97 SER A C 1
ATOM 790 O O . SER A 1 97 ? 11.589 4.462 2.964 1.00 94.69 97 SER A O 1
ATOM 792 N N . PHE A 1 98 ? 10.713 5.855 4.481 1.00 93.56 98 PHE A N 1
ATOM 793 C CA . PHE A 1 98 ? 9.933 6.643 3.533 1.00 93.56 98 PHE A CA 1
ATOM 794 C C . PHE A 1 98 ? 10.830 7.500 2.636 1.00 93.56 98 PHE A C 1
ATOM 796 O O . PHE A 1 98 ? 10.636 7.515 1.424 1.00 93.56 98 PHE A O 1
ATOM 803 N N . ILE A 1 99 ? 11.849 8.158 3.198 1.00 95.31 99 ILE A N 1
ATOM 804 C CA . ILE A 1 99 ? 12.838 8.902 2.406 1.00 95.31 99 ILE A CA 1
ATOM 805 C C . ILE A 1 99 ? 13.568 7.950 1.455 1.00 95.31 99 ILE A C 1
ATOM 807 O O . ILE A 1 99 ? 13.653 8.231 0.263 1.00 95.31 99 ILE A O 1
ATOM 811 N N . LEU A 1 100 ? 14.034 6.799 1.952 1.00 93.50 100 LEU A N 1
ATOM 812 C CA . LEU A 1 100 ? 14.690 5.787 1.120 1.00 93.50 100 LEU A CA 1
ATOM 813 C C . LEU A 1 100 ? 13.761 5.243 0.027 1.00 93.50 100 LEU A C 1
ATOM 815 O O . LEU A 1 100 ? 14.209 5.035 -1.094 1.00 93.50 100 LEU A O 1
ATOM 819 N N . TYR A 1 101 ? 12.473 5.073 0.322 1.00 91.62 101 TYR A N 1
ATOM 820 C CA . TYR A 1 101 ? 11.459 4.694 -0.660 1.00 91.62 101 TYR A CA 1
ATOM 821 C C . TYR A 1 101 ? 11.276 5.751 -1.752 1.00 91.62 101 TYR A C 1
ATOM 823 O O . TYR A 1 101 ? 11.223 5.407 -2.931 1.00 91.62 101 TYR A O 1
ATOM 831 N N . VAL A 1 102 ? 11.243 7.038 -1.398 1.00 90.94 102 VAL A N 1
ATOM 832 C CA . VAL A 1 102 ? 11.177 8.124 -2.388 1.00 90.94 102 VAL A CA 1
ATOM 833 C C . VAL A 1 102 ? 12.445 8.153 -3.243 1.00 90.94 102 VAL A C 1
ATOM 835 O O . VAL A 1 102 ? 12.352 8.288 -4.461 1.00 90.94 102 VAL A O 1
ATOM 838 N N . VAL A 1 103 ? 13.620 7.974 -2.632 1.00 92.06 103 VAL A N 1
ATOM 839 C CA . VAL A 1 103 ? 14.895 7.881 -3.359 1.00 92.06 103 VAL A CA 1
ATOM 840 C C . VAL A 1 103 ? 14.884 6.697 -4.326 1.00 92.06 103 VAL A C 1
ATOM 842 O O . VAL A 1 103 ? 15.230 6.874 -5.490 1.00 92.06 103 VAL A O 1
ATOM 845 N N . GLU A 1 104 ? 14.433 5.520 -3.890 1.00 90.12 104 GLU A N 1
ATOM 846 C CA . GLU A 1 104 ? 14.284 4.331 -4.738 1.00 90.12 104 GLU A CA 1
ATOM 847 C C . GLU A 1 104 ? 13.356 4.606 -5.932 1.00 90.12 104 GLU A C 1
ATOM 849 O O . GLU A 1 104 ? 13.734 4.344 -7.074 1.00 90.12 104 GLU A O 1
ATOM 854 N N . CYS A 1 105 ? 12.191 5.221 -5.698 1.00 86.50 105 CYS A N 1
ATOM 855 C CA . CYS A 1 105 ? 11.267 5.621 -6.765 1.00 86.50 105 CYS A CA 1
ATOM 856 C C . CYS A 1 105 ? 11.930 6.570 -7.776 1.00 86.50 105 CYS A C 1
ATOM 858 O O . CYS A 1 105 ? 11.790 6.393 -8.987 1.00 86.50 105 CYS A O 1
ATOM 860 N N . CYS A 1 106 ? 12.665 7.574 -7.290 1.00 86.62 106 CYS A N 1
ATOM 861 C CA . CYS A 1 106 ? 13.367 8.533 -8.139 1.00 86.62 106 CYS A CA 1
ATOM 862 C C . CYS A 1 106 ? 14.493 7.878 -8.949 1.00 86.62 106 CYS A C 1
ATOM 864 O O . CYS A 1 106 ? 14.653 8.209 -10.122 1.00 86.62 106 CYS A O 1
ATOM 866 N N . LEU A 1 107 ? 15.246 6.945 -8.360 1.00 86.31 107 LEU A N 1
ATOM 867 C CA . LEU A 1 107 ? 16.310 6.212 -9.051 1.00 86.31 107 LEU A CA 1
ATOM 868 C C . LEU A 1 107 ? 15.741 5.315 -10.151 1.00 86.31 107 LEU A C 1
ATOM 870 O O . LEU A 1 107 ? 16.206 5.378 -11.285 1.00 86.31 107 LEU A O 1
ATOM 874 N N . ILE A 1 108 ? 14.701 4.535 -9.849 1.00 83.56 108 ILE A N 1
ATOM 875 C CA . ILE A 1 108 ? 14.021 3.679 -10.835 1.00 83.56 108 ILE A CA 1
ATOM 876 C C . ILE A 1 108 ? 13.497 4.523 -12.003 1.00 83.56 108 ILE A C 1
ATOM 878 O O . ILE A 1 108 ? 13.664 4.144 -13.163 1.00 83.56 108 ILE A O 1
ATOM 882 N N . ARG A 1 109 ? 12.939 5.705 -11.709 1.00 82.38 109 ARG A N 1
ATOM 883 C CA . ARG A 1 109 ? 12.522 6.673 -12.730 1.00 82.38 109 ARG A CA 1
ATOM 884 C C . ARG A 1 109 ? 13.683 7.204 -13.558 1.00 82.38 109 ARG A C 1
ATOM 886 O O . ARG A 1 109 ? 13.567 7.270 -14.777 1.00 82.38 109 ARG A O 1
ATOM 893 N N . TYR A 1 110 ? 14.778 7.588 -12.910 1.00 82.69 110 TYR A N 1
ATOM 894 C CA . TYR A 1 110 ? 15.964 8.123 -13.575 1.00 82.69 110 TYR A CA 1
ATOM 895 C C . TYR A 1 110 ? 16.587 7.109 -14.540 1.00 82.69 110 TYR A C 1
ATOM 897 O O . TYR A 1 110 ? 16.954 7.468 -15.653 1.00 82.69 110 TYR A O 1
ATOM 905 N N . PHE A 1 111 ? 16.647 5.836 -14.147 1.00 80.06 111 PHE A N 1
ATOM 906 C CA . PHE A 1 111 ? 17.164 4.763 -14.998 1.00 80.06 111 PHE A CA 1
ATOM 907 C C . PHE A 1 111 ? 16.176 4.286 -16.078 1.00 80.06 111 PHE A C 1
ATOM 909 O O . PHE A 1 111 ? 16.509 3.387 -16.844 1.00 80.06 111 PHE A O 1
ATOM 916 N N . GLY A 1 112 ? 14.976 4.872 -16.165 1.00 70.12 112 GLY A N 1
ATOM 917 C CA . GLY A 1 112 ? 13.990 4.528 -17.192 1.00 70.12 112 GLY A CA 1
ATOM 918 C C . GLY A 1 112 ? 13.292 3.182 -16.977 1.00 70.12 112 GLY A C 1
ATOM 919 O O . GLY A 1 112 ? 12.589 2.721 -17.867 1.00 70.12 112 GLY A O 1
ATOM 920 N N . PHE A 1 113 ? 13.431 2.569 -15.798 1.00 65.75 113 PHE A N 1
ATOM 921 C CA . PHE A 1 113 ? 12.773 1.303 -15.441 1.00 65.75 113 PHE A CA 1
ATOM 922 C C . PHE A 1 113 ? 11.327 1.490 -14.953 1.00 65.75 113 PHE A C 1
ATOM 924 O O . PHE A 1 113 ? 10.705 0.563 -14.439 1.00 65.75 113 PHE A O 1
ATOM 931 N N . MET A 1 114 ? 10.795 2.711 -15.039 1.00 60.31 114 MET A N 1
ATOM 932 C CA . MET A 1 114 ? 9.472 3.040 -14.522 1.00 60.31 114 MET A CA 1
ATOM 933 C C . MET A 1 114 ? 8.412 2.762 -15.586 1.00 60.31 114 MET A C 1
ATOM 935 O O . MET A 1 114 ? 8.063 3.633 -16.377 1.00 60.31 114 MET A O 1
ATOM 939 N N . GLU A 1 115 ? 7.904 1.534 -15.594 1.00 58.69 115 GLU A N 1
ATOM 940 C CA . GLU A 1 115 ? 6.666 1.197 -16.296 1.00 58.69 115 GLU A CA 1
ATOM 941 C C . GLU A 1 115 ? 5.441 1.623 -15.466 1.00 58.69 115 GLU A C 1
ATOM 943 O O . GLU A 1 115 ? 5.506 1.724 -14.236 1.00 58.69 115 GLU A O 1
ATOM 948 N N . ASP A 1 116 ? 4.289 1.816 -16.117 1.00 52.62 116 ASP A N 1
ATOM 949 C CA . ASP A 1 116 ? 3.041 2.332 -15.519 1.00 52.62 116 ASP A CA 1
ATOM 950 C C . ASP A 1 116 ? 2.487 1.500 -14.336 1.00 52.62 116 ASP A C 1
ATOM 952 O O . ASP A 1 116 ? 1.518 1.888 -13.679 1.00 52.62 116 ASP A O 1
ATOM 956 N 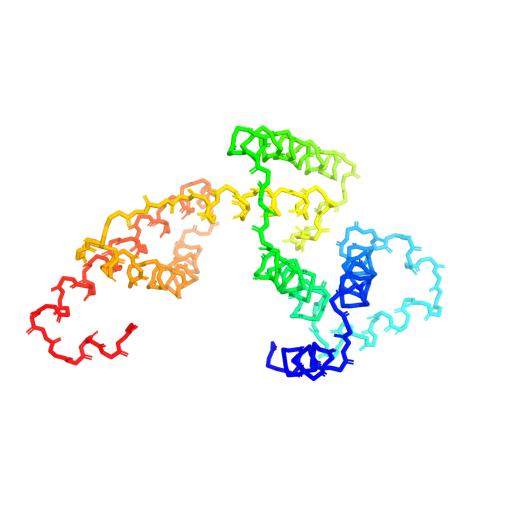N . LEU A 1 117 ? 3.076 0.335 -14.039 1.00 57.31 117 LEU A N 1
ATOM 957 C CA . LEU A 1 117 ? 2.570 -0.641 -13.071 1.00 57.31 117 LEU A CA 1
ATOM 958 C C . LEU A 1 117 ? 3.610 -1.084 -12.027 1.00 57.31 117 LEU A C 1
ATOM 960 O O . LEU A 1 117 ? 3.374 -2.082 -11.332 1.00 57.31 117 LEU A O 1
ATOM 964 N N . VAL A 1 118 ? 4.724 -0.360 -11.879 1.00 60.84 118 VAL A N 1
ATOM 965 C CA . VAL A 1 118 ? 5.736 -0.667 -10.857 1.00 60.84 118 VAL A CA 1
ATOM 966 C C . VAL A 1 118 ? 5.225 -0.303 -9.457 1.00 60.84 118 VAL A C 1
ATOM 968 O O . VAL A 1 118 ? 5.002 0.866 -9.137 1.00 60.84 118 VAL A O 1
ATOM 971 N N . SER A 1 119 ? 5.026 -1.308 -8.601 1.00 67.19 119 SER A N 1
ATOM 972 C CA . SER A 1 119 ? 4.438 -1.127 -7.264 1.00 67.19 119 SER A CA 1
ATOM 973 C C . SER A 1 119 ? 5.120 -1.907 -6.137 1.00 67.19 119 SER A C 1
ATOM 975 O O . SER A 1 119 ? 4.792 -1.689 -4.973 1.00 67.19 119 SER A O 1
ATOM 977 N N . MET A 1 120 ? 6.032 -2.835 -6.444 1.00 80.06 120 MET A N 1
ATOM 978 C CA . MET A 1 120 ? 6.651 -3.728 -5.449 1.00 80.06 120 MET A CA 1
ATOM 979 C C . MET A 1 120 ? 8.074 -3.298 -5.069 1.00 80.06 120 MET A C 1
ATOM 981 O O . MET A 1 120 ? 9.024 -4.034 -5.304 1.00 80.06 120 MET A O 1
ATOM 985 N N . TYR A 1 121 ? 8.227 -2.110 -4.485 1.00 85.31 121 TYR A N 1
ATOM 986 C CA . TYR A 1 121 ? 9.529 -1.518 -4.134 1.00 85.31 121 TYR A CA 1
ATOM 987 C C . TYR A 1 121 ? 10.164 -2.128 -2.878 1.00 85.31 121 TYR A C 1
ATOM 989 O O . TYR A 1 121 ? 9.461 -2.626 -1.994 1.00 85.31 121 TYR A O 1
ATOM 997 N N . PHE A 1 122 ? 11.487 -2.070 -2.742 1.00 88.38 122 PHE A N 1
ATOM 998 C CA . PHE A 1 122 ? 12.193 -2.745 -1.651 1.00 88.38 122 PHE A CA 1
ATOM 999 C C . PHE A 1 122 ? 11.939 -2.014 -0.341 1.00 88.38 122 PHE A C 1
ATOM 1001 O O . PHE A 1 122 ? 11.541 -2.625 0.653 1.00 88.38 122 PHE A O 1
ATOM 1008 N N . MET A 1 123 ? 12.076 -0.687 -0.363 1.00 89.94 123 MET A N 1
ATOM 1009 C CA . MET A 1 123 ? 11.904 0.174 0.807 1.00 89.94 123 MET A CA 1
ATOM 1010 C C . MET A 1 123 ? 10.438 0.357 1.208 1.00 89.94 123 MET A C 1
ATOM 1012 O O . MET A 1 123 ? 10.152 0.791 2.327 1.00 89.94 123 MET A O 1
ATOM 1016 N N . LEU A 1 124 ? 9.490 -0.061 0.362 1.00 90.12 124 LEU A N 1
ATOM 1017 C CA . LEU A 1 124 ? 8.075 -0.107 0.728 1.00 90.12 124 LEU A CA 1
ATOM 1018 C C . LEU A 1 124 ? 7.821 -1.098 1.875 1.00 90.12 124 LEU A C 1
ATOM 1020 O O . LEU A 1 124 ? 7.007 -0.824 2.758 1.00 90.12 124 LEU A O 1
ATOM 1024 N N . LEU A 1 125 ? 8.531 -2.229 1.901 1.00 90.69 125 LEU A N 1
ATOM 1025 C CA . LEU A 1 125 ? 8.369 -3.252 2.934 1.00 90.69 125 LEU A CA 1
ATOM 1026 C C . LEU A 1 125 ? 8.722 -2.743 4.351 1.00 90.69 125 LEU A C 1
ATOM 1028 O O . LEU A 1 125 ? 7.863 -2.838 5.239 1.00 90.69 125 LEU A O 1
ATOM 1032 N N . PRO A 1 126 ? 9.918 -2.167 4.604 1.00 91.38 126 PRO A N 1
ATOM 1033 C CA . PRO A 1 126 ? 10.229 -1.573 5.900 1.00 91.38 126 PRO A CA 1
ATOM 1034 C C . PRO A 1 126 ? 9.357 -0.345 6.187 1.00 91.38 126 PRO A C 1
ATOM 1036 O O . PRO A 1 126 ? 8.895 -0.201 7.317 1.00 91.38 126 PRO A O 1
ATOM 1039 N N . CYS A 1 127 ? 9.039 0.480 5.182 1.00 93.06 127 CYS A N 1
ATOM 1040 C CA . CYS A 1 127 ? 8.171 1.650 5.344 1.00 93.06 127 CYS A CA 1
ATOM 1041 C C . CYS A 1 127 ? 6.800 1.274 5.932 1.00 93.06 127 CYS A C 1
ATOM 1043 O O . CYS A 1 127 ? 6.413 1.779 6.988 1.00 93.06 127 CYS A O 1
ATOM 1045 N N . VAL A 1 128 ? 6.097 0.317 5.320 1.00 92.38 128 VAL A N 1
ATOM 1046 C CA . VAL A 1 128 ? 4.788 -0.147 5.812 1.00 92.38 128 VAL A CA 1
ATOM 1047 C C . VAL A 1 128 ? 4.913 -0.854 7.166 1.00 92.38 128 VAL A C 1
ATOM 1049 O O . VAL A 1 128 ? 4.047 -0.690 8.025 1.00 92.38 128 VAL A O 1
ATOM 1052 N N . SER A 1 129 ? 6.000 -1.595 7.400 1.00 91.62 129 SER A N 1
ATOM 1053 C CA . SER A 1 129 ? 6.238 -2.278 8.681 1.00 91.62 129 SER A CA 1
ATOM 1054 C C . SER A 1 129 ? 6.382 -1.292 9.842 1.00 91.62 129 SER A C 1
ATOM 1056 O O . SER A 1 129 ? 5.747 -1.463 10.885 1.00 91.62 129 SER A O 1
ATOM 1058 N N . PHE A 1 130 ? 7.176 -0.234 9.662 1.00 92.56 130 PHE A N 1
ATOM 1059 C CA . PHE A 1 130 ? 7.331 0.820 10.663 1.00 92.56 130 PHE A CA 1
ATOM 1060 C C . PHE A 1 130 ? 6.062 1.655 10.823 1.00 92.56 130 PHE A C 1
ATOM 1062 O O . PHE A 1 130 ? 5.686 1.964 11.953 1.00 92.56 130 PHE A O 1
ATOM 1069 N N . LEU A 1 131 ? 5.354 1.948 9.728 1.00 92.69 131 LEU A N 1
ATOM 1070 C CA . LEU A 1 131 ? 4.048 2.603 9.791 1.00 92.69 131 LEU A CA 1
ATOM 1071 C C . LEU A 1 131 ? 3.070 1.797 10.653 1.00 92.69 131 LEU A C 1
ATOM 1073 O O . LEU A 1 131 ? 2.401 2.353 11.521 1.00 92.69 131 LEU A O 1
ATOM 1077 N N . PHE A 1 132 ? 3.016 0.480 10.466 1.00 90.69 132 PHE A N 1
ATOM 1078 C CA . PHE A 1 132 ? 2.147 -0.391 11.250 1.00 90.69 132 PHE A CA 1
ATOM 1079 C C . PHE A 1 132 ? 2.533 -0.415 12.736 1.00 90.69 132 PHE A C 1
ATOM 1081 O O . PHE A 1 132 ? 1.661 -0.317 13.601 1.00 90.69 132 PHE A O 1
ATOM 1088 N N . LEU A 1 133 ? 3.835 -0.451 13.044 1.00 90.94 133 LEU A N 1
ATOM 1089 C CA . LEU A 1 133 ? 4.336 -0.324 14.417 1.00 90.94 133 LEU A CA 1
ATOM 1090 C C . LEU A 1 133 ? 3.969 1.019 15.060 1.00 90.94 133 LEU A C 1
ATOM 1092 O O . LEU A 1 133 ? 3.658 1.045 16.252 1.00 90.94 133 LEU A O 1
ATOM 1096 N N . CYS A 1 134 ? 3.981 2.117 14.301 1.00 90.19 134 CYS A N 1
ATOM 1097 C CA . CYS A 1 134 ? 3.499 3.415 14.772 1.00 90.19 134 CYS A CA 1
ATOM 1098 C C . CYS A 1 134 ? 2.004 3.365 15.087 1.00 90.19 134 CYS A C 1
ATOM 1100 O O . CYS A 1 134 ? 1.598 3.803 16.160 1.00 90.19 134 CYS A O 1
ATOM 1102 N N . LEU A 1 135 ? 1.198 2.823 14.169 1.00 89.12 135 LEU A N 1
ATOM 1103 C CA . LEU A 1 135 ? -0.263 2.804 14.268 1.00 89.12 135 LEU A CA 1
ATOM 1104 C C . LEU A 1 135 ? -0.774 1.930 15.422 1.00 89.12 135 LEU A C 1
ATOM 1106 O O . LEU A 1 135 ? -1.703 2.345 16.110 1.00 89.12 135 LEU A O 1
ATOM 1110 N N . ILE A 1 136 ? -0.160 0.768 15.684 1.00 87.69 136 ILE A N 1
ATOM 1111 C CA . ILE A 1 136 ? -0.541 -0.112 16.810 1.00 87.69 136 ILE A CA 1
ATOM 1112 C C . ILE A 1 136 ? -0.369 0.585 18.166 1.00 87.69 136 ILE A C 1
ATOM 1114 O O . ILE A 1 136 ? -1.124 0.324 19.099 1.00 87.69 136 ILE A O 1
ATOM 1118 N N . GLN A 1 137 ? 0.617 1.473 18.285 1.00 86.00 137 GLN A N 1
ATOM 1119 C CA . GLN A 1 137 ? 0.914 2.177 19.533 1.00 86.00 137 GLN A CA 1
ATOM 1120 C C . GLN A 1 137 ? 0.001 3.388 19.774 1.00 86.00 137 GLN A C 1
ATOM 1122 O O . GLN A 1 137 ? 0.084 4.015 20.831 1.00 86.00 137 GLN A O 1
ATOM 1127 N N . ILE A 1 138 ? -0.863 3.745 18.816 1.00 85.94 138 ILE A N 1
ATOM 1128 C CA . ILE A 1 138 ? -1.813 4.845 18.978 1.00 85.94 138 ILE A CA 1
ATOM 1129 C C . ILE A 1 138 ? -3.041 4.329 19.728 1.00 85.94 138 ILE A C 1
ATOM 1131 O O . ILE A 1 138 ? -3.908 3.657 19.170 1.00 85.94 138 ILE A O 1
ATOM 1135 N N . THR A 1 139 ? -3.150 4.703 20.999 1.00 78.81 139 THR A N 1
ATOM 1136 C CA . THR A 1 139 ? -4.354 4.486 21.798 1.00 78.81 139 THR A CA 1
ATOM 1137 C C . THR A 1 139 ? -5.321 5.654 21.595 1.00 78.81 139 THR A C 1
ATOM 1139 O O . THR A 1 139 ? -5.085 6.776 22.035 1.00 78.81 139 THR A O 1
ATOM 1142 N N . LEU A 1 140 ? -6.426 5.405 20.891 1.00 80.88 140 LEU A N 1
ATOM 1143 C CA . LEU A 1 140 ? -7.501 6.384 20.708 1.00 80.88 140 LEU A CA 1
ATOM 1144 C C . LEU A 1 140 ? -8.648 6.094 21.682 1.00 80.88 140 LEU A C 1
ATOM 1146 O O . LEU A 1 140 ? -9.164 4.978 21.720 1.00 80.88 140 LEU A O 1
ATOM 1150 N N . ALA A 1 141 ? -9.091 7.109 22.429 1.00 82.75 141 ALA A N 1
ATOM 1151 C CA . ALA A 1 141 ? -10.287 7.005 23.266 1.00 82.75 141 ALA A CA 1
ATOM 1152 C C . ALA A 1 141 ? -11.533 6.789 22.387 1.00 82.75 141 ALA A C 1
ATOM 1154 O O . ALA A 1 141 ? -11.676 7.506 21.393 1.00 82.75 141 ALA A O 1
ATOM 1155 N N . PRO A 1 142 ? -12.433 5.839 22.712 1.00 76.75 142 PRO A N 1
ATOM 1156 C CA . PRO A 1 142 ? -13.532 5.446 21.834 1.00 76.75 142 PRO A CA 1
ATOM 1157 C C . PRO A 1 142 ? -14.476 6.621 21.558 1.00 76.75 142 PRO A C 1
ATOM 1159 O O . PRO A 1 142 ? -15.140 7.129 22.457 1.00 76.75 142 PRO A O 1
ATOM 1162 N N . HIS A 1 143 ? -14.567 7.033 20.290 1.00 82.62 143 HIS A N 1
ATOM 1163 C CA . HIS A 1 143 ? -15.420 8.139 19.865 1.00 82.62 143 HIS A CA 1
ATOM 1164 C C . HIS A 1 143 ? -16.328 7.732 18.699 1.00 82.62 143 HIS A C 1
ATOM 1166 O O . HIS A 1 143 ? -15.911 7.039 17.767 1.00 82.62 143 HIS A O 1
ATOM 1172 N N . LYS A 1 144 ? -17.583 8.208 18.706 1.00 78.94 144 LYS A N 1
ATOM 1173 C CA . LYS A 1 144 ? -18.591 7.896 17.667 1.00 78.94 144 LYS A CA 1
ATOM 1174 C C . LYS A 1 144 ? -18.141 8.317 16.259 1.00 78.94 144 LYS A C 1
ATOM 1176 O O . LYS A 1 144 ? -18.568 7.726 15.264 1.00 78.94 144 LYS A O 1
ATOM 1181 N N . ILE A 1 145 ? -17.247 9.306 16.172 1.00 83.50 145 ILE A N 1
ATOM 1182 C CA . ILE A 1 145 ? -16.688 9.782 14.903 1.00 83.50 145 ILE A CA 1
ATOM 1183 C C . ILE A 1 145 ? -15.890 8.696 14.174 1.00 83.50 145 ILE A C 1
ATOM 1185 O O . ILE A 1 145 ? -15.974 8.627 12.955 1.00 83.50 145 ILE A O 1
ATOM 1189 N N . TYR A 1 146 ? -15.214 7.780 14.877 1.00 83.38 146 TYR A N 1
ATOM 1190 C CA . TYR A 1 146 ? -14.384 6.760 14.225 1.00 83.38 146 TYR A CA 1
ATOM 1191 C C . TYR A 1 146 ? -15.202 5.767 13.408 1.00 83.38 146 TYR A C 1
ATOM 1193 O O . TYR A 1 146 ? -14.759 5.323 12.351 1.00 83.38 146 TYR A O 1
ATOM 1201 N N . ARG A 1 147 ? -16.428 5.455 13.849 1.00 80.69 147 ARG A N 1
ATOM 1202 C CA . ARG A 1 147 ? -17.355 4.629 13.065 1.00 80.69 147 ARG A CA 1
ATOM 1203 C C . ARG A 1 147 ? -17.739 5.327 11.761 1.00 80.69 147 ARG A C 1
ATOM 1205 O O . ARG A 1 147 ? -17.783 4.693 10.715 1.00 80.69 147 ARG A O 1
ATOM 1212 N N . THR A 1 148 ? -17.955 6.639 11.837 1.00 83.81 148 THR A N 1
ATOM 1213 C CA . THR A 1 148 ? -18.252 7.485 10.675 1.00 83.81 148 THR A CA 1
ATOM 1214 C C . THR A 1 148 ? -17.041 7.540 9.739 1.00 83.81 148 THR A C 1
ATOM 1216 O O . THR A 1 148 ? -17.177 7.256 8.558 1.00 83.81 148 THR A O 1
ATOM 1219 N N . MET A 1 149 ? -15.840 7.810 10.259 1.00 85.31 149 MET A N 1
ATOM 1220 C CA . MET A 1 149 ? -14.606 7.880 9.463 1.00 85.31 149 MET A CA 1
ATOM 1221 C C . MET A 1 149 ? -14.260 6.551 8.782 1.00 85.31 149 MET A C 1
ATOM 1223 O O . MET A 1 149 ? -13.810 6.558 7.640 1.00 85.31 149 MET A O 1
ATOM 1227 N N . ARG A 1 150 ? -14.507 5.411 9.441 1.00 85.31 150 ARG A N 1
ATOM 1228 C CA . ARG A 1 150 ? -14.301 4.083 8.843 1.00 85.31 150 ARG A CA 1
ATOM 1229 C C . ARG A 1 150 ? -15.213 3.860 7.637 1.00 85.31 150 ARG A C 1
ATOM 1231 O O . ARG A 1 150 ? -14.734 3.428 6.595 1.00 85.31 150 ARG A O 1
ATOM 1238 N N . ALA A 1 151 ? -16.496 4.200 7.773 1.00 86.44 151 ALA A N 1
ATOM 1239 C CA . ALA A 1 151 ? -17.458 4.128 6.676 1.00 86.44 151 ALA A CA 1
ATOM 1240 C C . ALA A 1 151 ? -17.061 5.055 5.517 1.00 86.44 151 ALA A C 1
ATOM 1242 O O . ALA A 1 151 ? -17.031 4.626 4.368 1.00 86.44 151 ALA A O 1
ATOM 1243 N N . MET A 1 152 ? -16.670 6.297 5.822 1.00 87.56 152 MET A N 1
ATOM 1244 C CA . MET A 1 152 ? -16.191 7.249 4.812 1.00 87.56 152 MET A CA 1
ATOM 1245 C C . MET A 1 152 ? -14.973 6.712 4.058 1.00 87.56 152 MET A C 1
ATOM 1247 O O . MET A 1 152 ? -14.941 6.765 2.836 1.00 87.56 152 MET A O 1
ATOM 1251 N N . SER A 1 153 ? -13.982 6.169 4.773 1.00 87.94 153 SER A N 1
ATOM 1252 C CA . SER A 1 153 ? -12.768 5.619 4.162 1.00 87.94 153 SER A CA 1
ATOM 1253 C C . SER A 1 153 ? -13.075 4.457 3.218 1.00 87.94 153 SER A C 1
ATOM 1255 O O . SER A 1 153 ? -12.480 4.391 2.143 1.00 87.94 153 SER A O 1
ATOM 1257 N N . LEU A 1 154 ? -14.011 3.575 3.586 1.00 88.75 154 LEU A N 1
ATOM 1258 C CA . LEU A 1 154 ? -14.466 2.489 2.718 1.00 88.75 154 LEU A CA 1
ATOM 1259 C C . LEU A 1 154 ? -15.153 3.035 1.459 1.00 88.75 154 LEU A C 1
ATOM 1261 O O . LEU A 1 154 ? -14.838 2.607 0.351 1.00 88.75 154 LEU A O 1
ATOM 1265 N N . LEU A 1 155 ? -16.051 4.009 1.619 1.00 88.38 155 LEU A N 1
ATOM 1266 C CA . LEU A 1 155 ? -16.766 4.625 0.5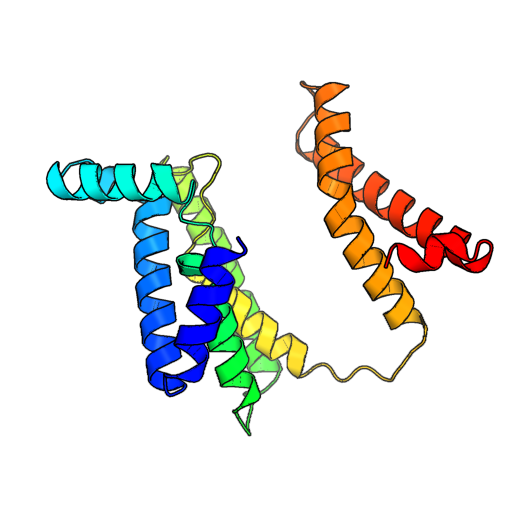01 1.00 88.38 155 LEU A CA 1
ATOM 1267 C C . LEU A 1 155 ? -15.817 5.351 -0.456 1.00 88.38 155 LEU A C 1
ATOM 1269 O O . LEU A 1 155 ? -15.959 5.206 -1.668 1.00 88.38 155 LEU A O 1
ATOM 1273 N N . VAL A 1 156 ? -14.822 6.079 0.055 1.00 90.94 156 VAL A N 1
ATOM 1274 C CA . VAL A 1 156 ? -13.767 6.692 -0.771 1.00 90.94 156 VAL A CA 1
ATOM 1275 C C . VAL A 1 156 ? -12.995 5.611 -1.530 1.00 90.94 156 VAL A C 1
ATOM 1277 O O . VAL A 1 156 ? -12.835 5.713 -2.745 1.00 90.94 156 VAL A O 1
ATOM 1280 N N . TYR A 1 157 ? -12.574 4.542 -0.847 1.00 88.31 157 TYR A N 1
ATOM 1281 C CA . TYR A 1 157 ? -11.837 3.443 -1.472 1.00 88.31 157 TYR A CA 1
ATOM 1282 C C . TYR A 1 157 ? -12.618 2.782 -2.615 1.00 88.31 157 TYR A C 1
ATOM 1284 O O . TYR A 1 157 ? -12.052 2.544 -3.675 1.00 88.31 157 TYR A O 1
ATOM 1292 N N . VAL A 1 158 ? -13.916 2.531 -2.450 1.00 88.19 158 VAL A N 1
ATOM 1293 C CA . VAL A 1 158 ? -14.728 1.904 -3.507 1.00 88.19 158 VAL A CA 1
ATOM 1294 C C . VAL A 1 158 ? -15.066 2.892 -4.631 1.00 88.19 158 VAL A C 1
ATOM 1296 O O . VAL A 1 158 ? -15.070 2.517 -5.801 1.00 88.19 158 VAL A O 1
ATOM 1299 N N . SER A 1 159 ? -15.332 4.159 -4.304 1.00 90.44 159 SER A N 1
ATOM 1300 C CA . SER A 1 159 ? -15.851 5.132 -5.276 1.00 90.44 159 SER A CA 1
ATOM 1301 C C . SER A 1 159 ? -14.783 5.853 -6.101 1.00 90.44 159 SER A C 1
ATOM 1303 O O . SER A 1 159 ? -15.087 6.284 -7.213 1.00 90.44 159 SER A O 1
ATOM 1305 N N . HIS A 1 160 ? -13.541 5.984 -5.616 1.00 90.06 160 HIS A N 1
ATOM 1306 C CA . HIS A 1 160 ? -12.529 6.801 -6.300 1.00 90.06 160 HIS A CA 1
ATOM 1307 C C . HIS A 1 160 ? -12.227 6.331 -7.733 1.00 90.06 160 HIS A C 1
ATOM 1309 O O . HIS A 1 160 ? -12.007 7.174 -8.596 1.00 90.06 160 HIS A O 1
ATOM 1315 N N . ILE A 1 161 ? -12.278 5.020 -8.014 1.00 89.88 161 ILE A N 1
ATOM 1316 C CA . ILE A 1 161 ? -12.066 4.485 -9.372 1.00 89.88 161 ILE A CA 1
ATOM 1317 C C . ILE A 1 161 ? -13.149 5.005 -10.326 1.00 89.88 161 ILE A C 1
ATOM 1319 O O . ILE A 1 161 ? -12.842 5.442 -11.429 1.00 89.88 161 ILE A O 1
ATOM 1323 N N . ILE A 1 162 ? -14.408 5.036 -9.883 1.00 91.56 162 ILE A N 1
ATOM 1324 C CA . ILE A 1 162 ? -15.524 5.546 -10.691 1.00 91.56 162 ILE A CA 1
ATOM 1325 C C . ILE A 1 162 ? -15.299 7.030 -11.009 1.00 91.56 162 ILE A C 1
ATOM 1327 O O . ILE A 1 162 ? -15.443 7.447 -12.157 1.00 91.56 162 ILE A O 1
ATOM 1331 N N . PHE A 1 163 ? -14.893 7.818 -10.010 1.00 91.19 163 PHE A N 1
ATOM 1332 C CA . PHE A 1 163 ? -14.656 9.250 -10.187 1.00 91.19 163 PHE A CA 1
ATOM 1333 C C . PHE A 1 163 ? -13.456 9.550 -11.081 1.00 91.19 163 PHE A C 1
ATOM 1335 O O . PHE A 1 163 ? -13.588 10.375 -11.981 1.00 91.19 163 PHE A O 1
ATOM 1342 N N . ILE A 1 164 ? -12.308 8.893 -10.885 1.00 90.38 164 ILE A N 1
ATOM 1343 C CA . ILE A 1 164 ? -11.133 9.152 -11.728 1.00 90.38 164 ILE A CA 1
ATOM 1344 C C . ILE A 1 164 ? -11.391 8.731 -13.176 1.00 90.38 164 ILE A C 1
ATOM 1346 O O . ILE A 1 164 ? -11.057 9.485 -14.086 1.00 90.38 164 ILE A O 1
ATOM 1350 N N . THR A 1 165 ? -12.055 7.591 -13.406 1.00 89.69 165 THR A N 1
ATOM 1351 C CA . THR A 1 165 ? -12.426 7.154 -14.758 1.00 89.69 165 THR A CA 1
ATOM 1352 C C . THR A 1 165 ? -13.385 8.145 -15.412 1.00 89.69 165 THR A C 1
ATOM 1354 O O . THR A 1 165 ? -13.179 8.508 -16.567 1.00 89.69 165 THR A O 1
ATOM 1357 N N . PHE A 1 166 ? -14.387 8.640 -14.682 1.00 91.94 166 PHE A N 1
ATOM 1358 C CA . PHE A 1 166 ? -15.319 9.642 -15.201 1.00 91.94 166 PHE A CA 1
ATOM 1359 C C . PHE A 1 166 ? -14.636 10.982 -15.515 1.00 91.94 166 PHE A C 1
ATOM 1361 O O . PHE A 1 166 ? -14.868 11.563 -16.573 1.00 91.94 166 PHE A O 1
ATOM 1368 N N . ILE A 1 167 ? -13.762 11.460 -14.627 1.00 90.69 167 ILE A N 1
ATOM 1369 C CA . ILE A 1 167 ? -13.026 12.720 -14.796 1.00 90.69 167 ILE A CA 1
ATOM 1370 C C . ILE A 1 167 ? -12.089 12.650 -16.008 1.00 90.69 167 ILE A C 1
ATOM 1372 O O . ILE A 1 167 ? -12.073 13.574 -16.820 1.00 90.69 167 ILE A O 1
ATOM 1376 N N . LEU A 1 168 ? -11.336 11.556 -16.151 1.00 89.38 168 LEU A N 1
ATOM 1377 C CA . LEU A 1 168 ? -10.438 11.354 -17.291 1.00 89.38 168 LEU A CA 1
ATOM 1378 C C . LEU A 1 168 ? -11.205 11.139 -18.600 1.00 89.38 168 LEU A C 1
ATOM 1380 O O . LEU A 1 168 ? -10.725 11.545 -19.653 1.00 89.38 168 LEU A O 1
ATOM 1384 N N . TRP A 1 169 ? -12.401 10.548 -18.547 1.00 91.56 169 TRP A N 1
ATOM 1385 C CA . TRP A 1 169 ? -13.281 10.447 -19.711 1.00 91.56 169 TRP A CA 1
ATOM 1386 C C . TRP A 1 169 ? -13.805 11.819 -20.159 1.00 91.56 169 TRP A C 1
ATOM 1388 O O . TRP A 1 169 ? -13.808 12.111 -21.352 1.00 91.56 169 TRP A O 1
ATOM 1398 N N . LEU A 1 170 ? -14.205 12.678 -19.214 1.00 91.38 170 LEU A N 1
ATOM 1399 C CA . LEU A 1 170 ? -14.733 14.013 -19.511 1.00 91.38 170 LEU A CA 1
ATOM 1400 C C . LEU A 1 170 ? -13.642 14.986 -19.988 1.00 91.38 170 LEU A C 1
ATOM 1402 O O . LEU A 1 170 ? -13.887 15.811 -20.866 1.00 91.38 170 LEU A O 1
ATOM 1406 N N . ALA A 1 171 ? -12.448 14.907 -19.399 1.00 89.00 171 ALA A N 1
ATOM 1407 C CA . ALA A 1 171 ? -11.336 15.810 -19.677 1.00 89.00 171 ALA A CA 1
ATOM 1408 C C . ALA A 1 171 ? -10.001 15.042 -19.771 1.00 89.00 171 ALA A C 1
ATOM 1410 O O . ALA A 1 171 ? -9.168 15.130 -18.864 1.00 89.00 171 ALA A O 1
ATOM 1411 N N . PRO A 1 172 ? -9.754 14.316 -20.879 1.00 86.50 172 PRO A N 1
ATOM 1412 C CA . PRO A 1 172 ? -8.580 13.450 -21.021 1.00 86.50 172 PRO A CA 1
ATOM 1413 C C . PRO A 1 172 ? -7.245 14.204 -21.048 1.00 86.50 172 PRO A C 1
ATOM 1415 O O . PRO A 1 172 ? -6.215 13.629 -20.715 1.00 86.50 172 PRO A O 1
ATOM 1418 N N . GLN A 1 173 ? -7.245 15.492 -21.412 1.00 88.06 173 GLN A N 1
ATOM 1419 C CA . GLN A 1 173 ? -6.042 16.339 -21.426 1.00 88.06 173 GLN A CA 1
ATOM 1420 C C . GLN A 1 173 ? -5.830 17.134 -20.129 1.00 88.06 173 GLN A C 1
ATOM 1422 O O . GLN A 1 173 ? -4.974 18.017 -20.069 1.00 88.06 173 GLN A O 1
ATOM 1427 N N . MET A 1 174 ? -6.617 16.873 -19.083 1.00 86.69 174 MET A N 1
ATOM 1428 C CA . MET A 1 174 ? -6.464 17.592 -17.824 1.00 86.69 174 MET A CA 1
ATOM 1429 C C . MET A 1 174 ? -5.167 17.191 -17.111 1.00 86.69 174 MET A C 1
ATOM 1431 O O . MET A 1 174 ? -4.802 16.019 -17.060 1.00 86.69 174 MET A O 1
ATOM 1435 N N . ASN A 1 175 ? -4.497 18.170 -16.495 1.00 89.38 175 ASN A N 1
ATOM 1436 C CA . ASN A 1 175 ? -3.305 17.928 -15.684 1.00 89.38 175 ASN A CA 1
ATOM 1437 C C . ASN A 1 175 ? -3.569 16.851 -14.624 1.00 89.38 175 ASN A C 1
ATOM 1439 O O . ASN A 1 175 ? -4.531 16.959 -13.859 1.00 89.38 175 ASN A O 1
ATOM 1443 N N . SER A 1 176 ? -2.666 15.875 -14.501 1.00 86.25 176 SER A N 1
ATOM 1444 C CA . SER A 1 176 ? -2.824 14.751 -13.568 1.00 86.25 176 SER A CA 1
ATOM 1445 C C . SER A 1 176 ? -3.051 15.219 -12.129 1.00 86.25 176 SER A C 1
ATOM 1447 O O . SER A 1 176 ? -3.913 14.690 -11.437 1.00 86.25 176 SER A O 1
ATOM 1449 N N . LEU A 1 177 ? -2.346 16.269 -11.688 1.00 88.69 177 LEU A N 1
ATOM 1450 C CA . LEU A 1 177 ? -2.528 16.838 -10.348 1.00 88.69 177 LEU A CA 1
ATOM 1451 C C . LEU A 1 177 ? -3.969 17.322 -10.110 1.00 88.69 177 LEU A C 1
ATOM 1453 O O . LEU A 1 177 ? -4.524 17.092 -9.038 1.00 88.69 177 LEU A O 1
ATOM 1457 N N . LEU A 1 178 ? -4.576 17.964 -11.112 1.00 90.56 178 LEU A N 1
ATOM 1458 C CA . LEU A 1 178 ? -5.961 18.432 -11.048 1.00 90.56 178 LEU A CA 1
ATOM 1459 C C . LEU A 1 178 ? -6.948 17.263 -11.130 1.00 90.56 178 LEU A C 1
ATOM 1461 O O . LEU A 1 178 ? -7.911 17.229 -10.371 1.00 90.56 178 LEU A O 1
ATOM 1465 N N . ALA A 1 179 ? -6.692 16.273 -11.987 1.00 89.62 179 ALA A N 1
ATOM 1466 C CA . ALA A 1 179 ? -7.533 15.081 -12.091 1.00 89.62 179 ALA A CA 1
ATOM 1467 C C . ALA A 1 179 ? -7.615 14.314 -10.764 1.00 89.62 179 ALA A C 1
ATOM 1469 O O . ALA A 1 179 ? -8.707 14.000 -10.284 1.00 89.62 179 ALA A O 1
ATOM 1470 N N . TYR A 1 180 ? -6.466 14.064 -10.131 1.00 90.00 180 TYR A N 1
ATOM 1471 C CA . TYR A 1 180 ? -6.411 13.349 -8.858 1.00 90.00 180 TYR A CA 1
ATOM 1472 C C . TYR A 1 180 ? -6.950 14.181 -7.687 1.00 90.00 180 TYR A C 1
ATOM 1474 O O . TYR A 1 180 ? -7.610 13.617 -6.810 1.00 90.00 180 TYR A O 1
ATOM 1482 N N . SER A 1 181 ? -6.748 15.504 -7.669 1.00 91.62 181 SER A N 1
ATOM 1483 C CA . SER A 1 181 ? -7.321 16.362 -6.621 1.00 91.62 181 SER A CA 1
ATOM 1484 C C . SER A 1 181 ? -8.847 16.457 -6.725 1.00 91.62 181 SER A C 1
ATOM 1486 O O . SER A 1 181 ? -9.535 16.327 -5.710 1.00 91.62 181 SER A O 1
ATOM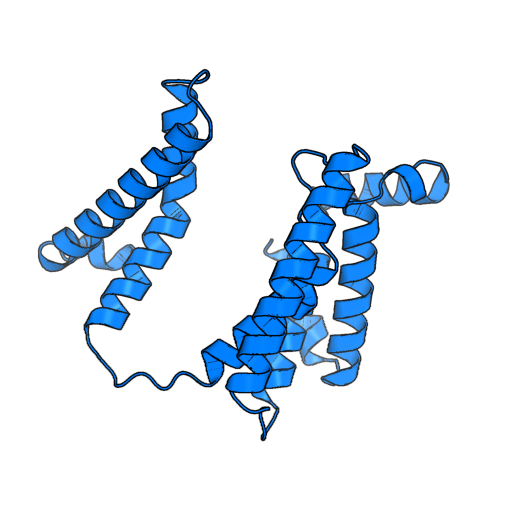 1488 N N . LEU A 1 182 ? -9.393 16.575 -7.939 1.00 92.00 182 LEU A N 1
ATOM 1489 C CA . LEU A 1 182 ? -10.837 16.544 -8.187 1.00 92.00 182 LEU A CA 1
ATOM 1490 C C . LEU A 1 182 ? -11.445 15.183 -7.844 1.00 92.00 182 LEU A C 1
ATOM 1492 O O . LEU A 1 182 ? -12.520 15.130 -7.245 1.00 92.00 182 LEU A O 1
ATOM 1496 N N . CYS A 1 183 ? -10.755 14.085 -8.157 1.00 92.44 183 CYS A N 1
ATOM 1497 C CA . CYS A 1 183 ? -11.173 12.746 -7.751 1.00 92.44 183 CYS A CA 1
ATOM 1498 C C . CYS A 1 183 ? -11.224 12.616 -6.221 1.00 92.44 183 CYS A C 1
ATOM 1500 O O . CYS A 1 183 ? -12.206 12.111 -5.668 1.00 92.44 183 CYS A O 1
ATOM 1502 N N . ALA A 1 184 ? -10.196 13.096 -5.516 1.00 91.44 184 ALA A N 1
ATOM 1503 C CA . ALA A 1 184 ? -10.163 13.082 -4.057 1.00 91.44 184 ALA A CA 1
ATOM 1504 C C . ALA A 1 184 ? -11.310 13.917 -3.461 1.00 91.44 184 ALA A C 1
ATOM 1506 O O . ALA A 1 184 ? -12.036 13.432 -2.594 1.00 91.44 184 ALA A O 1
ATOM 1507 N N . ALA A 1 185 ? -11.538 15.129 -3.971 1.00 93.25 185 ALA A N 1
ATOM 1508 C CA . ALA A 1 185 ? -12.632 15.987 -3.521 1.00 93.25 185 ALA A CA 1
ATOM 1509 C C . ALA A 1 185 ? -14.012 15.360 -3.788 1.00 93.25 185 ALA A C 1
ATOM 1511 O O . ALA A 1 185 ? -14.859 15.331 -2.895 1.00 93.25 185 ALA A O 1
ATOM 1512 N N . SER A 1 186 ? -14.221 14.800 -4.982 1.00 92.44 186 SER A N 1
ATOM 1513 C CA . SER A 1 186 ? -15.497 14.193 -5.389 1.00 92.44 186 SER A CA 1
ATOM 1514 C C . SER A 1 186 ? -15.811 12.926 -4.595 1.00 92.44 186 SER A C 1
ATOM 1516 O O . SER A 1 186 ? -16.931 12.761 -4.116 1.00 92.44 186 SER A O 1
ATOM 1518 N N . SER A 1 187 ? -14.819 12.055 -4.388 1.00 92.81 187 SER A N 1
ATOM 1519 C CA . SER A 1 187 ? -14.979 10.832 -3.588 1.00 92.81 187 SER A CA 1
ATOM 1520 C C . SER A 1 187 ? -15.227 11.134 -2.106 1.00 92.81 187 SER A C 1
ATOM 1522 O O . SER A 1 187 ? -16.067 10.481 -1.484 1.00 92.81 187 SER A O 1
ATOM 1524 N N . LEU A 1 188 ? -14.576 12.160 -1.543 1.00 92.44 188 LEU A N 1
ATOM 1525 C CA . LEU A 1 188 ? -14.846 12.630 -0.180 1.00 92.44 188 LEU A CA 1
ATOM 1526 C C . LEU A 1 188 ? -16.243 13.240 -0.045 1.00 92.44 188 LEU A C 1
ATOM 1528 O O . LEU A 1 188 ? -16.950 12.924 0.912 1.00 92.44 188 LEU A O 1
ATOM 1532 N N . LEU A 1 189 ? -16.657 14.077 -1.001 1.00 92.69 189 LEU A N 1
ATOM 1533 C CA . LEU A 1 189 ? -18.000 14.655 -1.031 1.00 92.69 189 LEU A CA 1
ATOM 1534 C C . LEU A 1 189 ? -19.059 13.552 -1.119 1.00 92.69 189 LEU A C 1
ATOM 1536 O O . LEU A 1 189 ? -20.020 13.553 -0.353 1.00 92.69 189 LEU A O 1
ATOM 1540 N N . PHE A 1 190 ? -18.859 12.581 -2.008 1.00 92.12 190 PHE A N 1
ATOM 1541 C CA . PHE A 1 190 ? -19.741 11.431 -2.161 1.00 92.12 190 PHE A CA 1
ATOM 1542 C C . PHE A 1 190 ? -19.844 10.617 -0.872 1.00 92.12 190 PHE A C 1
ATOM 1544 O O . PHE A 1 190 ? -20.950 10.376 -0.387 1.00 92.12 190 PHE A O 1
ATOM 1551 N N . ALA A 1 191 ? -18.708 10.252 -0.272 1.00 90.06 191 ALA A N 1
ATOM 1552 C CA . ALA A 1 191 ? -18.688 9.547 1.003 1.00 90.06 191 ALA A CA 1
ATOM 1553 C C . ALA A 1 191 ? -19.448 10.339 2.078 1.00 90.06 191 ALA A C 1
ATOM 1555 O O . ALA A 1 191 ? -20.287 9.774 2.788 1.00 90.06 191 ALA A O 1
ATOM 1556 N N . TYR A 1 192 ? -19.220 11.657 2.142 1.00 89.06 192 TYR A N 1
ATOM 1557 C CA . TYR A 1 192 ? -19.899 12.540 3.081 1.00 89.06 192 TYR A CA 1
ATOM 1558 C C . TYR A 1 192 ? -21.416 12.536 2.905 1.00 89.06 192 TYR A C 1
ATOM 1560 O O . TYR A 1 192 ? -22.149 12.330 3.877 1.00 89.06 192 TYR A O 1
ATOM 1568 N N . LEU A 1 193 ? -21.883 12.704 1.669 1.00 88.94 193 LEU A N 1
ATOM 1569 C CA . LEU A 1 193 ? -23.302 12.704 1.332 1.00 88.94 193 LEU A CA 1
ATOM 1570 C C . LEU A 1 193 ? -23.957 11.363 1.657 1.00 88.94 193 LEU A C 1
ATOM 1572 O O . LEU A 1 193 ? -25.019 11.355 2.275 1.00 88.94 193 LEU A O 1
ATOM 1576 N N . VAL A 1 194 ? -23.320 10.239 1.319 1.00 87.25 194 VAL A N 1
ATOM 1577 C CA . VAL A 1 194 ? -23.848 8.894 1.605 1.00 87.25 194 VAL A CA 1
ATOM 1578 C C . VAL A 1 194 ? -24.008 8.673 3.108 1.00 87.25 194 VAL A C 1
ATOM 1580 O O . VAL A 1 194 ? -25.059 8.214 3.554 1.00 87.25 194 VAL A O 1
ATOM 1583 N N . VAL A 1 195 ? -23.011 9.042 3.914 1.00 85.50 195 VAL A N 1
ATOM 1584 C CA . VAL A 1 195 ? -23.075 8.880 5.376 1.00 85.50 195 VAL A CA 1
ATOM 1585 C C . VAL A 1 195 ? -24.026 9.887 6.032 1.00 85.50 195 VAL A C 1
ATOM 1587 O O . VAL A 1 195 ? -24.622 9.597 7.071 1.00 85.50 195 VAL A O 1
ATOM 1590 N N . TRP A 1 196 ? -24.200 11.074 5.454 1.00 84.25 196 TRP A N 1
ATOM 1591 C CA . TRP A 1 196 ? -25.205 12.031 5.913 1.00 84.25 196 TRP A CA 1
ATOM 1592 C C . TRP A 1 196 ? -26.629 11.545 5.591 1.00 84.25 196 TRP A C 1
ATOM 1594 O O . TRP A 1 196 ? -27.489 11.528 6.475 1.00 84.25 196 TRP A O 1
ATOM 1604 N N . LEU A 1 197 ? -26.862 11.059 4.369 1.00 83.75 197 LEU A N 1
ATOM 1605 C CA . LEU A 1 197 ? -28.134 10.483 3.924 1.00 83.75 197 LEU A CA 1
ATOM 1606 C C . LEU A 1 197 ? -28.469 9.177 4.660 1.00 83.75 197 LEU A C 1
ATOM 1608 O O . LEU A 1 197 ? -29.638 8.945 4.961 1.00 83.75 197 LEU A O 1
ATOM 1612 N N . SER A 1 198 ? -27.486 8.354 5.041 1.00 80.31 198 SER A N 1
ATOM 1613 C CA . SER A 1 198 ? -27.723 7.116 5.809 1.00 80.31 198 SER A CA 1
ATOM 1614 C C . SER A 1 198 ? -28.254 7.359 7.225 1.00 80.31 198 SER A C 1
ATOM 1616 O O . SER A 1 198 ? -28.869 6.474 7.830 1.00 80.31 198 SER A O 1
ATOM 1618 N N . ARG A 1 199 ? -28.081 8.578 7.757 1.00 74.12 199 ARG A N 1
ATOM 1619 C CA . ARG A 1 199 ? -28.728 9.013 9.006 1.00 74.12 199 ARG A CA 1
ATOM 1620 C C . ARG A 1 199 ? -30.221 9.295 8.821 1.00 74.12 199 ARG A C 1
ATOM 1622 O O . ARG A 1 199 ? -30.950 9.270 9.807 1.00 74.12 199 ARG A O 1
ATOM 1629 N N . ARG A 1 200 ? -30.668 9.554 7.588 1.00 71.25 200 ARG A N 1
ATOM 1630 C CA . ARG A 1 200 ? -32.058 9.876 7.221 1.00 71.25 200 ARG A CA 1
ATOM 1631 C C . ARG A 1 200 ? -32.792 8.685 6.592 1.00 71.25 200 ARG A C 1
ATOM 1633 O O . ARG A 1 200 ? -33.986 8.541 6.815 1.00 71.25 200 ARG A O 1
ATOM 1640 N N . ILE A 1 201 ? -32.096 7.832 5.834 1.00 71.38 201 ILE A N 1
ATOM 1641 C CA . ILE A 1 201 ? -32.686 6.745 5.037 1.00 71.38 201 ILE A CA 1
ATOM 1642 C C . ILE A 1 201 ? -32.060 5.405 5.443 1.00 71.38 201 ILE A C 1
ATOM 1644 O O . ILE A 1 201 ? -30.857 5.194 5.291 1.00 71.38 201 ILE A O 1
ATOM 1648 N N . SER A 1 202 ? -32.885 4.472 5.935 1.00 59.28 202 SER A N 1
ATOM 1649 C CA . SER A 1 202 ? -32.432 3.175 6.472 1.00 59.28 202 SER A CA 1
ATOM 1650 C C . SER A 1 202 ? -31.735 2.280 5.439 1.00 59.28 202 SER A C 1
ATOM 1652 O O . SER A 1 202 ? -30.838 1.523 5.798 1.00 59.28 202 SER A O 1
ATOM 1654 N N . ILE A 1 203 ? -32.111 2.380 4.162 1.00 64.50 203 ILE A N 1
ATOM 1655 C CA . ILE A 1 203 ? -31.589 1.539 3.069 1.00 64.50 203 ILE A CA 1
ATOM 1656 C C . ILE A 1 203 ? -30.091 1.796 2.824 1.00 64.50 203 ILE A C 1
ATOM 1658 O O . ILE A 1 203 ? -29.336 0.875 2.528 1.00 64.50 203 ILE A O 1
ATOM 1662 N N . LEU A 1 204 ? -29.622 3.029 3.039 1.00 61.03 204 LEU A N 1
ATOM 1663 C CA . LEU A 1 204 ? -28.224 3.412 2.811 1.00 61.03 204 LEU A CA 1
ATOM 1664 C C . LEU A 1 204 ? -27.267 2.920 3.908 1.00 61.03 204 LEU A C 1
ATOM 1666 O O . LEU A 1 204 ? -26.054 3.022 3.750 1.00 61.03 204 LEU A O 1
ATOM 1670 N N . LYS A 1 205 ? -27.786 2.356 5.009 1.00 61.28 205 LYS A N 1
ATOM 1671 C CA . LYS A 1 205 ? -26.961 1.684 6.028 1.00 61.28 205 LYS A CA 1
ATOM 1672 C C . LYS A 1 205 ? -26.406 0.339 5.555 1.00 61.28 205 LYS A C 1
ATOM 1674 O O . LYS A 1 205 ? -25.546 -0.195 6.232 1.00 61.28 205 LYS A O 1
ATOM 1679 N N . GLY A 1 206 ? -26.900 -0.211 4.441 1.00 61.06 206 GLY A N 1
ATOM 1680 C CA . GLY A 1 206 ? -26.368 -1.443 3.849 1.00 61.06 206 GLY A CA 1
ATOM 1681 C C . GLY A 1 206 ? -25.140 -1.241 2.954 1.00 61.06 206 GLY A C 1
ATOM 1682 O O . GLY A 1 206 ? -24.584 -2.221 2.473 1.00 61.06 206 GLY A O 1
ATOM 1683 N N . LEU A 1 207 ? -24.728 0.008 2.698 1.00 59.22 207 LEU A N 1
ATOM 1684 C CA . LEU A 1 207 ? -23.607 0.343 1.805 1.00 59.22 207 LEU A CA 1
ATOM 1685 C C . LEU A 1 207 ? -22.231 0.326 2.495 1.00 59.22 207 LEU A C 1
ATOM 1687 O O . LEU A 1 207 ? -21.216 0.445 1.809 1.00 59.22 207 LEU A O 1
ATOM 1691 N N . TYR A 1 208 ? -22.186 0.217 3.826 1.00 53.38 208 TYR A N 1
ATOM 1692 C CA . TYR A 1 208 ? -20.966 0.169 4.640 1.00 53.38 208 TYR A CA 1
ATOM 1693 C C . TYR A 1 208 ? -21.210 -0.569 5.960 1.00 53.38 208 TYR A C 1
ATOM 1695 O O . TYR A 1 208 ? -20.209 -0.986 6.587 1.00 53.38 208 TYR A O 1
#

pLDDT: mean 81.41, std 10.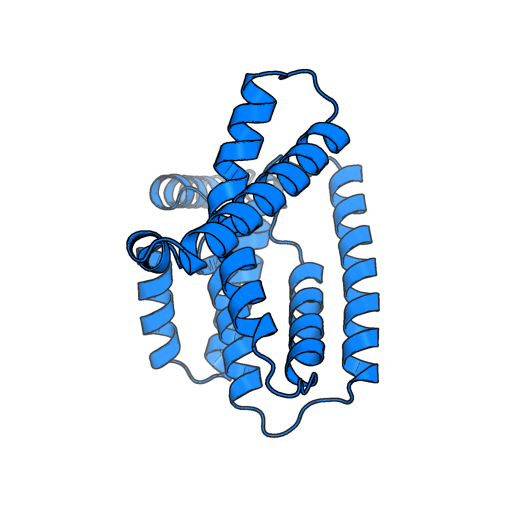85, range [51.0, 95.31]

Organism: NCBI:txid1263076

Radius of gyration: 20.43 Å; chains: 1; bounding box: 50×43×46 Å

Foldseek 3Di:
DVVLVVVLVVVVVPDDLVVLLVQLVVLLVVQQCLQQPPVVQVVPVVSVVVSVVVCVVPVGSPDCNSPVSNVVSLVVVVVPDPDADDLVVLVVQLVVLVVVQVVQVVVSVVVVSDDPGRDSDPSVSSNVSSVVSNVVPDDDDDDPVVVLVVQLVVQLVVCLVVQLVVLCVVPVPDDPVVSNVRSNVVSNVVSVVLSVVCVVDVVSVVVD

Secondary structure (DSSP, 8-state):
-HHHHHHHHHHHHHS-HHHHHHHHHHHHHHHHHHHH-THHHHTSHHHHHHHHHHHHHHS-S-SIIIIIHHHHHHHHHHHH-S----HHHHHHHHHHHHHHHHHHHHHHHHTT---TT----TTHHHHHHHHHHHHHT--PPP-HHHHHHHHHHHHHHHHHHHHHHHHHHH-TTS-HHHHHHHHHHHHHHHHHHHHHHHTT-GGGGG--

Sequence (208 aa):
MIFASVLAYFLVFKLRIKGLLALGGALYILGMIGNIYPFLYEQIPLINKLWEGYVRIFSTTRNGLFFGLVYVSIGAYFANKKWYPSRSYACWGFVISFILYVVECCLIRYFGFMEDLVSMYFMLLPCVSFLFLCLIQITLAPHKIYRTMRAMSLLVYVSHIIFITFILWLAPQMNSLLAYSLCAASSLLFAYLVVWLSRRISILKGLY